Protein AF-0000000084900880 (afdb_homodimer)

pLDDT: mean 78.56, std 16.44, range [30.38, 96.69]

Organism: Ciona savignyi (NCBI:txid51511)

Solvent-accessible surface area (backbone atoms only — not comparable to full-atom values): 16010 Å² total; per-residue (Å²): 128,84,77,48,75,44,77,43,48,58,23,76,44,82,74,80,57,78,82,34,52,37,47,79,55,64,44,71,70,52,49,37,69,55,43,33,90,88,29,69,43,37,50,42,37,73,71,73,31,50,80,41,61,44,82,36,91,54,90,42,69,64,56,55,66,61,56,53,71,58,39,73,74,57,75,49,70,64,44,28,39,32,36,43,46,76,45,63,73,58,30,47,59,55,52,72,25,48,78,74,67,78,64,45,55,85,79,52,38,94,38,55,36,36,32,43,34,41,30,47,87,42,91,91,45,61,56,31,34,32,40,34,41,38,43,29,39,23,32,78,46,35,103,128,84,78,47,74,42,78,42,46,58,23,76,44,82,74,79,57,77,81,33,52,37,47,79,55,66,44,71,70,50,49,37,68,56,43,33,90,89,28,69,44,38,50,42,39,74,71,74,30,49,79,42,61,44,81,36,91,53,90,44,70,65,55,56,68,62,56,54,72,56,38,74,75,57,75,48,70,64,45,27,39,32,34,44,46,75,47,62,74,56,30,48,58,53,50,74,25,48,77,74,68,77,63,46,55,85,79,52,40,93,37,54,36,37,32,44,34,42,29,48,87,42,92,91,44,60,56,31,33,30,40,34,41,38,41,28,39,24,32,79,46,36,104

Secondary structure (DSSP, 8-state):
----EEE-PPEE-SGGGTT-THHHH-SHHHHHHHS-TT-HHHHHHHHHS-EEESS-S--SHHHHTT--HHHHTTSSS--EEEEEE--HHHHHHHHTSS---TTS-SS--TT-EEEEEEE--STTPPPEEEEEEEEEEEEEEE-/----EEE-PPEE-SGGGTT-THHHH-SHHHHHHHS-TT-HHHHHHHHHS-EEESS-S--SHHHHTT--HHHHTTSSS--EEEEEE--HHHHHHHHTSS---TTS-TT--TT-EEEEEEE--STTPPPEEEEEEEEEEEEEEE-

Structure (mmCIF, N/CA/C/O backbone):
data_AF-0000000084900880-model_v1
#
loop_
_entity.id
_entity.type
_entity.pdbx_description
1 polymer 'JmjC domain-containing protein'
#
loop_
_atom_site.group_PDB
_atom_site.id
_atom_site.type_symbol
_atom_site.label_atom_id
_atom_site.label_alt_id
_atom_site.label_comp_id
_atom_site.label_asym_id
_atom_site.label_entity_id
_atom_site.label_seq_id
_atom_site.pdbx_PDB_ins_code
_atom_site.Cartn_x
_atom_site.Cartn_y
_atom_site.Cartn_z
_atom_site.occupancy
_atom_site.B_iso_or_equiv
_atom_site.auth_seq_id
_atom_site.auth_comp_id
_atom_site.auth_asym_id
_atom_site.auth_atom_id
_atom_site.pdbx_PDB_model_num
ATOM 1 N N . MET A 1 1 ? 13.273 -3.072 -9.789 1 30.62 1 MET A N 1
ATOM 2 C CA . MET A 1 1 ? 12.148 -3.518 -8.969 1 30.62 1 MET A CA 1
ATOM 3 C C . MET A 1 1 ? 10.883 -2.75 -9.32 1 30.62 1 MET A C 1
ATOM 5 O O . MET A 1 1 ? 10.875 -1.518 -9.328 1 30.62 1 MET A O 1
ATOM 9 N N . GLU A 1 2 ? 10.188 -3.459 -10.211 1 38.69 2 GLU A N 1
ATOM 10 C CA . GLU A 1 2 ? 9.016 -2.781 -10.766 1 38.69 2 GLU A CA 1
ATOM 11 C C . GLU A 1 2 ? 8.094 -2.289 -9.648 1 38.69 2 GLU A C 1
ATOM 13 O O . GLU A 1 2 ? 7.93 -2.959 -8.633 1 38.69 2 GLU A O 1
ATOM 18 N N . LYS A 1 3 ? 7.961 -1.026 -9.633 1 43.72 3 LYS A N 1
ATOM 19 C CA . LYS A 1 3 ? 7.102 -0.286 -8.711 1 43.72 3 LYS A CA 1
ATOM 20 C C . LYS A 1 3 ? 5.645 -0.725 -8.844 1 43.72 3 LYS A C 1
ATOM 22 O O . LYS A 1 3 ? 5.133 -0.856 -9.961 1 43.72 3 LYS A O 1
ATOM 27 N N . TYR A 1 4 ? 5.254 -1.639 -7.957 1 48 4 TYR A N 1
ATOM 28 C CA . TYR A 1 4 ? 3.846 -2.021 -7.969 1 48 4 TYR A CA 1
ATOM 29 C C . TYR A 1 4 ? 2.998 -1.001 -7.219 1 48 4 TYR A C 1
ATOM 31 O O . TYR A 1 4 ? 3.436 -0.442 -6.211 1 48 4 TYR A O 1
ATOM 39 N N . ALA A 1 5 ? 2.08 -0.351 -8.031 1 47.09 5 ALA A N 1
ATOM 40 C CA . ALA A 1 5 ? 1.133 0.508 -7.328 1 47.09 5 ALA A CA 1
ATOM 41 C C . ALA A 1 5 ? -0.013 -0.31 -6.738 1 47.09 5 ALA A C 1
ATOM 43 O O . ALA A 1 5 ? -0.61 -1.14 -7.426 1 47.09 5 ALA A O 1
ATOM 44 N N . TYR A 1 6 ? 0.084 -0.523 -5.441 1 48.91 6 TYR A N 1
ATOM 45 C CA . TYR A 1 6 ? -0.993 -1.207 -4.734 1 48.91 6 TYR A CA 1
ATOM 46 C C . TYR A 1 6 ? -1.993 -0.207 -4.164 1 48.91 6 TYR A C 1
ATOM 48 O O . TYR A 1 6 ? -1.622 0.908 -3.791 1 48.91 6 TYR A O 1
ATOM 56 N N . THR A 1 7 ? -3.279 -0.402 -4.574 1 45.75 7 THR A N 1
ATOM 57 C CA . THR A 1 7 ? -4.273 0.363 -3.832 1 45.75 7 THR A CA 1
ATOM 58 C C . THR A 1 7 ? -4.477 -0.224 -2.439 1 45.75 7 THR A C 1
ATOM 60 O O . THR A 1 7 ? -4.602 -1.44 -2.283 1 45.75 7 THR A O 1
ATOM 63 N N . MET A 1 8 ? -3.979 0.5 -1.459 1 49.84 8 MET A N 1
ATOM 64 C CA . MET A 1 8 ? -4.234 0.05 -0.094 1 49.84 8 MET A CA 1
ATOM 65 C C . MET A 1 8 ? -5.246 0.959 0.598 1 49.84 8 MET A C 1
ATOM 67 O O . MET A 1 8 ? -5.234 2.174 0.395 1 49.84 8 MET A O 1
ATOM 71 N N . GLN A 1 9 ? -6.305 0.372 1.058 1 48.97 9 GLN A N 1
ATOM 72 C CA . GLN A 1 9 ? -7.152 1.117 1.982 1 48.97 9 GLN A CA 1
ATOM 73 C C . GLN A 1 9 ? -6.605 1.046 3.406 1 48.97 9 GLN A C 1
ATOM 75 O O . GLN A 1 9 ? -6.457 -0.043 3.965 1 48.97 9 GLN A O 1
ATOM 80 N N . PRO A 1 10 ? -6.273 2.172 3.904 1 52.12 10 PRO A N 1
ATOM 81 C CA . PRO A 1 10 ? -5.684 2.137 5.242 1 52.12 10 PRO A CA 1
ATOM 82 C C . PRO A 1 10 ? -6.672 1.666 6.309 1 52.12 10 PRO A C 1
ATOM 84 O O . PRO A 1 10 ? -7.871 1.934 6.207 1 52.12 10 PRO A O 1
ATOM 87 N N . VAL A 1 11 ? -6.113 0.843 7.168 1 51.03 11 VAL A N 1
ATOM 88 C CA . VAL A 1 11 ? -6.852 0.514 8.383 1 51.03 11 VAL A CA 1
ATOM 89 C C . VAL A 1 11 ? -6.719 1.655 9.391 1 51.03 11 VAL A C 1
ATOM 91 O O . VAL A 1 11 ? -5.617 2.141 9.648 1 51.03 11 VAL A O 1
ATOM 94 N N . VAL A 1 12 ? -7.949 2.162 9.852 1 54.16 12 VAL A N 1
ATOM 95 C CA . VAL A 1 12 ? -7.938 3.227 10.852 1 54.16 12 VAL A CA 1
ATOM 96 C C . VAL A 1 12 ? -7.754 2.625 12.242 1 54.16 12 VAL A C 1
ATOM 98 O O . VAL A 1 12 ? -8.508 1.735 12.641 1 54.16 12 VAL A O 1
ATOM 101 N N . VAL A 1 13 ? -6.562 2.775 12.859 1 51.81 13 VAL A N 1
ATOM 102 C CA . VAL A 1 13 ? -6.363 2.355 14.242 1 51.81 13 VAL A CA 1
ATOM 103 C C . VAL A 1 13 ? -6.586 3.541 15.18 1 51.81 13 VAL A C 1
ATOM 105 O O . VAL A 1 13 ? -5.957 4.594 15.023 1 51.81 13 VAL A O 1
ATOM 108 N N . THR A 1 14 ? -7.594 3.555 15.977 1 51.53 14 THR A N 1
ATOM 109 C CA . THR A 1 14 ? -7.898 4.652 16.891 1 51.53 14 THR A CA 1
ATOM 110 C C . THR A 1 14 ? -7.039 4.562 18.141 1 51.53 14 THR A C 1
ATOM 112 O O . THR A 1 14 ? -6.684 5.586 18.734 1 51.53 14 THR A O 1
ATOM 115 N N . ASP A 1 15 ? -6.664 3.355 18.609 1 54.72 15 ASP A N 1
ATOM 116 C CA . ASP A 1 15 ? -6.07 3.254 19.938 1 54.72 15 ASP A CA 1
ATOM 117 C C . ASP A 1 15 ? -4.543 3.264 19.859 1 54.72 15 ASP A C 1
ATOM 119 O O . ASP A 1 15 ? -3.863 3.387 20.891 1 54.72 15 ASP A O 1
ATOM 123 N N . GLY A 1 16 ? -4.016 3.225 18.719 1 57.59 16 GLY A N 1
ATOM 124 C CA . GLY A 1 16 ? -2.578 3.002 18.641 1 57.59 16 GLY A CA 1
ATOM 125 C C . GLY A 1 16 ? -1.77 4.281 18.766 1 57.59 16 GLY A C 1
ATOM 126 O O . GLY A 1 16 ? -0.544 4.258 18.625 1 57.59 16 GLY A O 1
ATOM 127 N N . GLN A 1 17 ? -2.438 5.363 19.109 1 65.5 17 GLN A N 1
ATOM 128 C CA . GLN A 1 17 ? -1.696 6.617 19.062 1 65.5 17 GLN A CA 1
ATOM 129 C C . GLN A 1 17 ? -1.595 7.246 20.453 1 65.5 17 GLN A C 1
ATOM 131 O O . GLN A 1 17 ? -1.302 8.438 20.578 1 65.5 17 GLN A O 1
ATOM 136 N N . ARG A 1 18 ? -1.7 6.195 21.391 1 68.31 18 ARG A N 1
ATOM 137 C CA . ARG A 1 18 ? -1.64 6.723 22.75 1 68.31 18 ARG A CA 1
ATOM 138 C C . ARG A 1 18 ? -0.221 7.156 23.109 1 68.31 18 ARG A C 1
ATOM 140 O O . ARG A 1 18 ? 0.748 6.48 22.75 1 68.31 18 ARG A O 1
ATOM 147 N N . ASN A 1 19 ? 0.04 8.422 23.203 1 79.94 19 ASN A N 1
ATOM 148 C CA . ASN A 1 19 ? 1.27 9.023 23.703 1 79.94 19 ASN A CA 1
ATOM 149 C C . ASN A 1 19 ? 2.066 9.695 22.578 1 79.94 19 ASN A C 1
ATOM 151 O O . ASN A 1 19 ? 3.232 10.039 22.766 1 79.94 19 ASN A O 1
ATOM 155 N N . TRP A 1 20 ? 1.409 9.625 21.531 1 88.12 20 TRP A N 1
ATOM 156 C CA . TRP A 1 20 ? 2.082 10.383 20.484 1 88.12 20 TRP A CA 1
ATOM 157 C C . TRP A 1 20 ? 1.944 11.883 20.719 1 88.12 20 TRP A C 1
ATOM 159 O O . TRP A 1 20 ? 0.832 12.398 20.844 1 88.12 20 TRP A O 1
ATOM 169 N N . THR A 1 21 ? 3.062 12.539 20.828 1 94.06 21 THR A N 1
ATOM 170 C CA . THR A 1 21 ? 3.012 13.992 20.953 1 94.06 21 THR A CA 1
ATOM 171 C C . THR A 1 21 ? 2.523 14.633 19.641 1 94.06 21 THR A C 1
ATOM 173 O O . THR A 1 21 ? 2.176 15.812 19.625 1 94.06 21 THR A O 1
ATOM 176 N N . ALA A 1 22 ? 2.473 13.836 18.594 1 93.69 22 ALA A N 1
ATOM 177 C CA . ALA A 1 22 ? 1.998 14.32 17.297 1 93.69 22 ALA A CA 1
ATOM 178 C C . ALA A 1 22 ? 0.59 14.898 17.406 1 93.69 22 ALA A C 1
ATOM 180 O O . ALA A 1 22 ? 0.248 15.852 16.719 1 93.69 22 ALA A O 1
ATOM 181 N N . ARG A 1 23 ? -0.187 14.438 18.266 1 91.62 23 ARG A N 1
ATOM 182 C CA . ARG A 1 23 ? -1.575 14.867 18.422 1 91.62 23 ARG A CA 1
ATOM 183 C C . ARG A 1 23 ? -1.656 16.328 18.859 1 91.62 23 ARG A C 1
ATOM 185 O O . ARG A 1 23 ? -2.578 17.047 18.469 1 91.62 23 ARG A O 1
ATOM 192 N N . GLU A 1 24 ? -0.704 16.734 19.609 1 93.94 24 GLU A N 1
ATOM 193 C CA . GLU A 1 24 ? -0.701 18.078 20.141 1 93.94 24 GLU A CA 1
ATOM 194 C C . GLU A 1 24 ? 0.194 19 19.312 1 93.94 24 GLU A C 1
ATOM 196 O O . GLU A 1 24 ? -0.044 20.219 19.25 1 93.94 24 GLU A O 1
ATOM 201 N N . THR A 1 25 ? 1.126 18.422 18.688 1 96.12 25 THR A N 1
ATOM 202 C CA . THR A 1 25 ? 2.166 19.234 18.062 1 96.12 25 THR A CA 1
ATOM 203 C C . THR A 1 25 ? 1.837 19.484 16.594 1 96.12 25 THR A C 1
ATOM 205 O O . THR A 1 25 ? 2.053 20.578 16.078 1 96.12 25 THR A O 1
ATOM 208 N N . PHE A 1 26 ? 1.296 18.5 15.945 1 95.75 26 PHE A N 1
ATOM 209 C CA . PHE A 1 26 ? 1.106 18.594 14.5 1 95.75 26 PHE A CA 1
ATOM 210 C C . PHE A 1 26 ? -0.082 19.484 14.156 1 95.75 26 PHE A C 1
ATOM 212 O O . PHE A 1 26 ? -1.228 19.141 14.461 1 95.75 26 PHE A O 1
ATOM 219 N N . ASN A 1 27 ? 0.211 20.562 13.562 1 95.62 27 ASN A N 1
ATOM 220 C CA . ASN A 1 27 ? -0.776 21.5 13.031 1 95.62 27 ASN A CA 1
ATOM 221 C C . ASN A 1 27 ? -0.188 22.359 11.914 1 95.62 27 ASN A C 1
ATOM 223 O O . ASN A 1 27 ? 0.991 22.234 11.586 1 95.62 27 ASN A O 1
ATOM 227 N N . TYR A 1 28 ? -1.053 23.188 11.375 1 96 28 TYR A N 1
ATOM 228 C CA . TYR A 1 28 ? -0.638 23.984 10.227 1 96 28 TYR A CA 1
ATOM 229 C C . TYR A 1 28 ? 0.594 24.828 10.562 1 96 28 TYR A C 1
ATOM 231 O O . TYR A 1 28 ? 1.567 24.828 9.805 1 96 28 TYR A O 1
ATOM 239 N N . GLU A 1 29 ? 0.572 25.484 11.703 1 96.38 29 GLU A N 1
ATOM 240 C CA . GLU A 1 29 ? 1.657 26.391 12.07 1 96.38 29 GLU A CA 1
ATOM 241 C C . GLU A 1 29 ? 2.963 25.625 12.289 1 96.38 29 GLU A C 1
ATOM 243 O O . GLU A 1 29 ? 4.031 26.094 11.883 1 96.38 29 GLU A O 1
ATOM 248 N N . TYR A 1 30 ? 2.871 24.531 12.914 1 96.69 30 TYR A N 1
ATOM 249 C CA . TYR A 1 30 ? 4.051 23.703 13.141 1 96.69 30 TYR A CA 1
ATOM 250 C C . TYR A 1 30 ? 4.707 23.297 11.828 1 96.69 30 TYR A C 1
ATOM 252 O O . TYR A 1 30 ? 5.91 23.484 11.641 1 96.69 30 TYR A O 1
ATOM 260 N N . PHE A 1 31 ? 3.92 22.812 10.906 1 96.19 31 PHE A N 1
ATOM 261 C CA . PHE A 1 31 ? 4.457 22.328 9.633 1 96.19 31 PHE A CA 1
ATOM 262 C C . PHE A 1 31 ? 4.957 23.5 8.789 1 96.19 31 PHE A C 1
ATOM 264 O O . PHE A 1 31 ? 5.961 23.375 8.078 1 96.19 31 PHE A O 1
ATOM 271 N N . LYS A 1 32 ? 4.234 24.547 8.836 1 95.06 32 LYS A N 1
ATOM 272 C CA . LYS A 1 32 ? 4.707 25.734 8.141 1 95.06 32 LYS A CA 1
ATOM 273 C C . LYS A 1 32 ? 6.117 26.125 8.586 1 95.06 32 LYS A C 1
ATOM 275 O O . LYS A 1 32 ? 6.949 26.516 7.77 1 95.06 32 LYS A O 1
ATOM 280 N N . GLY A 1 33 ? 6.371 25.984 9.844 1 94.75 33 GLY A N 1
ATOM 281 C CA . GLY A 1 33 ? 7.688 26.281 10.383 1 94.75 33 GLY A CA 1
ATOM 282 C C . GLY A 1 33 ? 8.773 25.344 9.875 1 94.75 33 GLY A C 1
ATOM 283 O O . GLY A 1 33 ? 9.922 25.75 9.719 1 94.75 33 GLY A O 1
ATOM 284 N N . ILE A 1 34 ? 8.414 24.156 9.625 1 93.06 34 ILE A N 1
ATOM 285 C CA . ILE A 1 34 ? 9.359 23.141 9.18 1 93.06 34 ILE A CA 1
ATOM 286 C C . ILE A 1 34 ? 9.609 23.297 7.684 1 93.06 34 ILE A C 1
ATOM 288 O O . ILE A 1 34 ? 10.742 23.141 7.219 1 93.06 34 ILE A O 1
ATOM 292 N N . TYR A 1 35 ? 8.586 23.609 6.961 1 93.44 35 TYR A N 1
ATOM 293 C CA . TYR A 1 35 ? 8.664 23.594 5.504 1 93.44 35 TYR A CA 1
ATOM 294 C C . TYR A 1 35 ? 8.664 25 4.934 1 93.44 35 TYR A C 1
ATOM 296 O O . TYR A 1 35 ? 7.977 25.281 3.945 1 93.44 35 TYR A O 1
ATOM 304 N N . LEU A 1 36 ? 9.352 25.844 5.477 1 91.06 36 LEU A N 1
ATOM 305 C CA . LEU A 1 36 ? 9.516 27.203 4.992 1 91.06 36 LEU A CA 1
ATOM 306 C C . LEU A 1 36 ? 10.125 27.219 3.596 1 91.06 36 LEU A C 1
ATOM 308 O O . LEU A 1 36 ? 10.938 26.359 3.258 1 91.06 36 LEU A O 1
ATOM 312 N N . PRO A 1 37 ? 9.68 28.219 2.877 1 88.69 37 PRO A N 1
ATOM 313 C CA . PRO A 1 37 ? 10.312 28.328 1.561 1 88.69 37 PRO A CA 1
ATOM 314 C C . PRO A 1 37 ? 11.844 28.312 1.636 1 88.69 37 PRO A C 1
ATOM 316 O O . PRO A 1 37 ? 12.43 29.016 2.457 1 88.69 37 PRO A O 1
ATOM 319 N N . GLY A 1 38 ? 12.398 27.438 0.812 1 88.06 38 GLY A N 1
ATOM 320 C CA . GLY A 1 38 ? 13.844 27.375 0.728 1 88.06 38 GLY A CA 1
ATOM 321 C C . GLY A 1 38 ? 14.469 26.469 1.771 1 88.06 38 GLY A C 1
ATOM 322 O O . GLY A 1 38 ? 15.68 26.25 1.772 1 88.06 38 GLY A O 1
ATOM 323 N N . SER A 1 39 ? 13.688 25.953 2.584 1 91.38 39 SER A N 1
ATOM 324 C CA . SER A 1 39 ? 14.211 25.062 3.623 1 91.38 39 SER A CA 1
ATOM 325 C C . SER A 1 39 ? 14.68 23.75 3.035 1 91.38 39 SER A C 1
ATOM 327 O O . SER A 1 39 ? 14.227 23.344 1.964 1 91.38 39 SER A O 1
ATOM 329 N N . GLU A 1 40 ? 15.602 23.125 3.785 1 91.06 40 GLU A N 1
ATOM 330 C CA . GLU A 1 40 ? 16.062 21.797 3.396 1 91.06 40 GLU A CA 1
ATOM 331 C C . GLU A 1 40 ? 14.93 20.781 3.434 1 91.06 40 GLU A C 1
ATOM 333 O O . GLU A 1 40 ? 14.867 19.875 2.604 1 91.06 40 GLU A O 1
ATOM 338 N N . ALA A 1 41 ? 14.102 20.984 4.359 1 90.5 41 ALA A N 1
ATOM 339 C CA . ALA A 1 41 ? 12.961 20.078 4.492 1 90.5 41 ALA A CA 1
ATOM 340 C C . ALA A 1 41 ? 12.086 20.125 3.242 1 90.5 41 ALA A C 1
ATOM 342 O O . ALA A 1 41 ? 11.734 19.078 2.693 1 90.5 41 ALA A O 1
ATOM 343 N N . LEU A 1 42 ? 11.805 21.328 2.848 1 91.44 42 LEU A N 1
ATOM 344 C CA . LEU A 1 42 ? 10.969 21.469 1.661 1 91.44 42 LEU A CA 1
ATOM 345 C C . LEU A 1 42 ? 11.68 20.922 0.427 1 91.44 42 LEU A C 1
ATOM 347 O O . LEU A 1 42 ? 11.055 20.266 -0.411 1 91.44 42 LEU A O 1
ATOM 351 N N . LYS A 1 43 ? 12.938 21.141 0.348 1 89.38 43 LYS A N 1
ATOM 352 C CA . LYS A 1 43 ? 13.719 20.625 -0.773 1 89.38 43 LYS A CA 1
ATOM 353 C C . LYS A 1 43 ? 13.703 19.109 -0.798 1 89.38 43 LYS A C 1
ATOM 355 O O . LYS A 1 43 ? 13.609 18.5 -1.866 1 89.38 43 LYS A O 1
ATOM 360 N N . THR A 1 44 ? 13.766 18.547 0.328 1 86.62 44 THR A N 1
ATOM 361 C CA . THR A 1 44 ? 13.773 17.094 0.447 1 86.62 44 THR A CA 1
ATOM 362 C C . THR A 1 44 ? 12.445 16.5 -0.026 1 86.62 44 THR A C 1
ATOM 364 O O . THR A 1 44 ? 12.422 15.516 -0.761 1 86.62 44 THR A O 1
ATOM 367 N N . VAL A 1 45 ? 11.375 17.141 0.396 1 83.44 45 VAL A N 1
ATOM 368 C CA . VAL A 1 45 ? 10.07 16.656 -0.025 1 83.44 45 VAL A CA 1
ATOM 369 C C . VAL A 1 45 ? 9.945 16.766 -1.543 1 83.44 45 VAL A C 1
ATOM 371 O O . VAL A 1 45 ? 9.5 15.82 -2.201 1 83.44 45 VAL A O 1
ATOM 374 N N . ASN A 1 46 ? 10.398 17.859 -2.074 1 84.19 46 ASN A N 1
ATOM 375 C CA . ASN A 1 46 ? 10.266 18.094 -3.508 1 84.19 46 ASN A CA 1
ATOM 376 C C . ASN A 1 46 ? 11.125 17.141 -4.32 1 84.19 46 ASN A C 1
ATOM 378 O O . ASN A 1 46 ? 10.742 16.734 -5.422 1 84.19 46 ASN A O 1
ATOM 382 N N . LYS A 1 47 ? 12.188 16.703 -3.729 1 84.12 47 LYS A N 1
ATOM 383 C CA . LYS A 1 47 ? 13.148 15.914 -4.492 1 84.12 47 LYS A CA 1
ATOM 384 C C . LYS A 1 47 ? 12.945 14.422 -4.25 1 84.12 47 LYS A C 1
ATOM 386 O O . LYS A 1 47 ? 13.125 13.617 -5.164 1 84.12 47 LYS A O 1
ATOM 391 N N . ARG A 1 48 ? 12.656 14.102 -2.988 1 80.94 48 ARG A N 1
ATOM 392 C CA . ARG A 1 48 ? 12.773 12.688 -2.617 1 80.94 48 ARG A CA 1
ATOM 393 C C . ARG A 1 48 ? 11.414 12.109 -2.236 1 80.94 48 ARG A C 1
ATOM 395 O O . ARG A 1 48 ? 11.18 10.914 -2.393 1 80.94 48 ARG A O 1
ATOM 402 N N . CYS A 1 49 ? 10.594 12.984 -1.775 1 81.06 49 CYS A N 1
ATOM 403 C CA . CYS A 1 49 ? 9.328 12.492 -1.236 1 81.06 49 CYS A CA 1
ATOM 404 C C . CYS A 1 49 ? 8.188 12.727 -2.225 1 81.06 49 CYS A C 1
ATOM 406 O O . CYS A 1 49 ? 8.43 12.922 -3.418 1 81.06 49 CYS A O 1
ATOM 408 N N . GLN A 1 50 ? 7.008 12.422 -1.77 1 80.06 50 GLN A N 1
ATOM 409 C CA . GLN A 1 50 ? 5.832 12.586 -2.615 1 80.06 50 GLN A CA 1
ATOM 410 C C . GLN A 1 50 ? 4.816 13.523 -1.967 1 80.06 50 GLN A C 1
ATOM 412 O O . GLN A 1 50 ? 4.586 13.461 -0.758 1 80.06 50 GLN A O 1
ATOM 417 N N . PHE A 1 51 ? 4.316 14.477 -2.752 1 83.81 51 PHE A N 1
ATOM 418 C CA . PHE A 1 51 ? 3.191 15.328 -2.383 1 83.81 51 PHE A CA 1
ATOM 419 C C . PHE A 1 51 ? 1.913 14.859 -3.068 1 83.81 51 PHE A C 1
ATOM 421 O O . PHE A 1 51 ? 1.93 14.508 -4.25 1 83.81 51 PHE A O 1
ATOM 428 N N . PHE A 1 52 ? 0.87 14.828 -2.211 1 79.56 52 PHE A N 1
ATOM 429 C CA . PHE A 1 52 ? -0.432 14.406 -2.711 1 79.56 52 PHE A CA 1
ATOM 430 C C . PHE A 1 52 ? -1.464 15.516 -2.555 1 79.56 52 PHE A C 1
ATOM 432 O O . PHE A 1 52 ? -1.588 16.109 -1.48 1 79.56 52 PHE A O 1
ATOM 439 N N . GLN A 1 53 ? -2.102 15.82 -3.654 1 77.81 53 GLN A N 1
ATOM 440 C CA . GLN A 1 53 ? -3.25 16.719 -3.611 1 77.81 53 GLN A CA 1
ATOM 441 C C . GLN A 1 53 ? -4.559 15.945 -3.754 1 77.81 53 GLN A C 1
ATOM 443 O O . GLN A 1 53 ? -4.664 15.039 -4.582 1 77.81 53 GLN A O 1
ATOM 448 N N . TYR A 1 54 ? -5.332 16.109 -2.807 1 71.81 54 TYR A N 1
ATOM 449 C CA . TYR A 1 54 ? -6.648 15.484 -2.84 1 71.81 54 TYR A CA 1
ATOM 450 C C . TYR A 1 54 ? -7.754 16.531 -2.93 1 71.81 54 TYR A C 1
ATOM 452 O O . TYR A 1 54 ? -8.031 17.234 -1.957 1 71.81 54 TYR A O 1
ATOM 460 N N . ASN A 1 55 ? -8.43 16.562 -4.047 1 69.75 55 ASN A N 1
ATOM 461 C CA . ASN A 1 55 ? -9.539 17.484 -4.262 1 69.75 55 ASN A CA 1
ATOM 462 C C . ASN A 1 55 ? -9.133 18.938 -3.963 1 69.75 55 ASN A C 1
ATOM 464 O O . ASN A 1 55 ? -9.828 19.641 -3.236 1 69.75 55 ASN A O 1
ATOM 468 N N . THR A 1 56 ? -7.969 19.266 -4.227 1 78.19 56 THR A N 1
ATOM 469 C CA . THR A 1 56 ? -7.469 20.625 -4.059 1 78.19 56 THR A CA 1
ATOM 470 C C . THR A 1 56 ? -6.758 21.109 -5.324 1 78.19 56 THR A C 1
ATOM 472 O O . THR A 1 56 ? -6.344 20.281 -6.152 1 78.19 56 THR A O 1
ATOM 475 N N . ASN A 1 57 ? -6.695 22.406 -5.512 1 82.69 57 ASN A N 1
ATOM 476 C CA . ASN A 1 57 ? -6.027 22.969 -6.684 1 82.69 57 ASN A CA 1
ATOM 477 C C . ASN A 1 57 ? -4.594 23.375 -6.371 1 82.69 57 ASN A C 1
ATOM 479 O O . ASN A 1 57 ? -3.955 24.062 -7.168 1 82.69 57 ASN A O 1
ATOM 483 N N . MET A 1 58 ? -4.18 23.031 -5.227 1 86.44 58 MET A N 1
ATOM 484 C CA . MET A 1 58 ? -2.793 23.297 -4.855 1 86.44 58 MET A CA 1
ATOM 485 C C . MET A 1 58 ? -1.86 22.219 -5.391 1 86.44 58 MET A C 1
ATOM 487 O O . MET A 1 58 ? -2.115 21.031 -5.207 1 86.44 58 MET A O 1
ATOM 491 N N . SER A 1 59 ? -0.711 22.641 -5.984 1 86 59 SER A N 1
ATOM 492 C CA . SER A 1 59 ? 0.142 21.688 -6.684 1 86 59 SER A CA 1
ATOM 493 C C . SER A 1 59 ? 1.435 21.438 -5.918 1 86 59 SER A C 1
ATOM 495 O O . SER A 1 59 ? 2.262 20.625 -6.336 1 86 59 SER A O 1
ATOM 497 N N . SER A 1 60 ? 1.62 22.219 -4.84 1 87.69 60 SER A N 1
ATOM 498 C CA . SER A 1 60 ? 2.869 22.062 -4.109 1 87.69 60 SER A CA 1
ATOM 499 C C . SER A 1 60 ? 2.686 22.359 -2.623 1 87.69 60 SER A C 1
ATOM 501 O O . SER A 1 60 ? 1.742 23.047 -2.236 1 87.69 60 SER A O 1
ATOM 503 N N . MET A 1 61 ? 3.613 21.812 -1.881 1 90.5 61 MET A N 1
ATOM 504 C CA . MET A 1 61 ? 3.635 22.109 -0.45 1 90.5 61 MET A CA 1
ATOM 505 C C . MET A 1 61 ? 3.852 23.594 -0.198 1 90.5 61 MET A C 1
ATOM 507 O O . MET A 1 61 ? 3.275 24.156 0.733 1 90.5 61 MET A O 1
ATOM 511 N N . GLU A 1 62 ? 4.672 24.172 -1.031 1 91.19 62 GLU A N 1
ATOM 512 C CA . GLU A 1 62 ? 4.918 25.609 -0.912 1 91.19 62 GLU A CA 1
ATOM 513 C C . GLU A 1 62 ? 3.619 26.406 -1.018 1 91.19 62 GLU A C 1
ATOM 515 O O . GLU A 1 62 ? 3.389 27.328 -0.24 1 91.19 62 GLU A O 1
ATOM 520 N 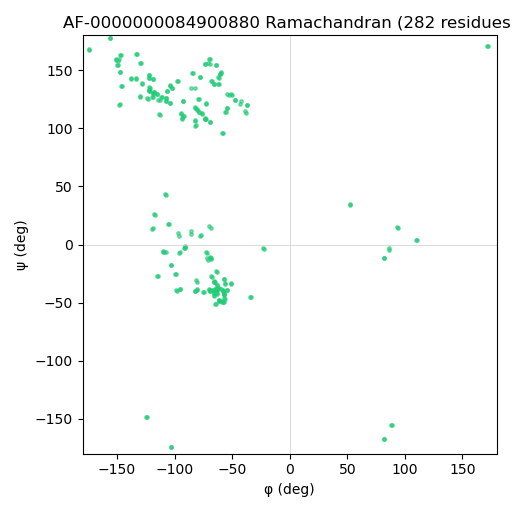N . GLU A 1 63 ? 2.861 26.109 -2.016 1 91.5 63 GLU A N 1
ATOM 521 C CA . GLU A 1 63 ? 1.569 26.781 -2.174 1 91.5 63 GLU A CA 1
ATOM 522 C C . GLU A 1 63 ? 0.691 26.578 -0.943 1 91.5 63 GLU A C 1
ATOM 524 O O . GLU A 1 63 ? 0.048 27.516 -0.473 1 91.5 63 GLU A O 1
ATOM 529 N N . PHE A 1 64 ? 0.682 25.438 -0.479 1 92.31 64 PHE A N 1
ATOM 530 C CA . PHE A 1 64 ? -0.154 25.125 0.675 1 92.31 64 PHE A CA 1
ATOM 531 C C . PHE A 1 64 ? 0.265 25.953 1.884 1 92.31 64 PHE A C 1
ATOM 533 O O . PHE A 1 64 ? -0.58 26.547 2.561 1 92.31 64 PHE A O 1
ATOM 540 N N . PHE A 1 65 ? 1.528 25.969 2.146 1 93.25 65 PHE A N 1
ATOM 541 C CA . PHE A 1 65 ? 1.959 26.641 3.367 1 93.25 65 PHE A CA 1
ATOM 542 C C . PHE A 1 65 ? 1.959 28.156 3.178 1 93.25 65 PHE A C 1
ATOM 544 O O . PHE A 1 65 ? 2.354 28.906 4.078 1 93.25 65 PHE A O 1
ATOM 551 N N . ASN A 1 66 ? 1.45 28.625 2.07 1 92.06 66 ASN A N 1
ATOM 552 C CA . ASN A 1 66 ? 1.256 30.047 1.818 1 92.06 66 ASN A CA 1
ATOM 553 C C . ASN A 1 66 ? -0.217 30.375 1.598 1 92.06 66 ASN A C 1
ATOM 555 O O . ASN A 1 66 ? -0.544 31.453 1.093 1 92.06 66 ASN A O 1
ATOM 559 N N . ILE A 1 67 ? -1.004 29.5 1.934 1 92.62 67 ILE A N 1
ATOM 560 C CA . ILE A 1 67 ? -2.426 29.75 1.723 1 92.62 67 ILE A CA 1
ATOM 561 C C . ILE A 1 67 ? -2.908 30.828 2.688 1 92.62 67 ILE A C 1
ATOM 563 O O . ILE A 1 67 ? -2.279 31.078 3.719 1 92.62 67 ILE A O 1
ATOM 567 N N . SER A 1 68 ? -4.074 31.469 2.32 1 94.19 68 SER A N 1
ATOM 568 C CA . SER A 1 68 ? -4.66 32.5 3.184 1 94.19 68 SER A CA 1
ATOM 569 C C . SER A 1 68 ? -5.305 31.859 4.418 1 94.19 68 SER A C 1
ATOM 571 O O . SER A 1 68 ? -5.684 30.688 4.398 1 94.19 68 SER A O 1
ATOM 573 N N . LYS A 1 69 ? -5.391 32.688 5.496 1 93.88 69 LYS A N 1
ATOM 574 C CA . LYS A 1 69 ? -6.105 32.25 6.691 1 93.88 69 LYS A CA 1
ATOM 575 C C . LYS A 1 69 ? -7.551 31.891 6.363 1 93.88 69 LYS A C 1
ATOM 577 O O . LYS A 1 69 ? -8.094 30.922 6.902 1 93.88 69 LYS A O 1
ATOM 582 N N . SER A 1 70 ? -8.203 32.656 5.52 1 93.75 70 SER A N 1
ATOM 583 C CA . SER A 1 70 ? -9.586 32.406 5.105 1 93.75 70 SER A CA 1
ATOM 584 C C . SER A 1 70 ? -9.742 31.031 4.477 1 93.75 70 SER A C 1
ATOM 586 O O . SER A 1 70 ? -10.695 30.312 4.781 1 93.75 70 SER A O 1
ATOM 588 N N . ARG A 1 71 ? -8.836 30.594 3.697 1 92 71 ARG A N 1
ATOM 589 C CA . ARG A 1 71 ? -8.891 29.281 3.057 1 92 71 ARG A CA 1
ATOM 590 C C . ARG A 1 71 ? -8.586 28.172 4.055 1 92 71 ARG A C 1
ATOM 592 O O . ARG A 1 71 ? -9.211 27.109 4.023 1 92 71 ARG A O 1
ATOM 599 N N . LEU A 1 72 ? -7.625 28.5 4.848 1 92.81 72 LEU A N 1
ATOM 600 C CA . LEU A 1 72 ? -7.27 27.531 5.879 1 92.81 72 LEU A CA 1
ATOM 601 C C . LEU A 1 72 ? -8.477 27.188 6.742 1 92.81 72 LEU A C 1
ATOM 603 O O . LEU A 1 72 ? -8.664 26.031 7.121 1 92.81 72 LEU A O 1
ATOM 607 N N . GLU A 1 73 ? -9.352 28.125 6.953 1 91.25 73 GLU A N 1
ATOM 608 C CA . GLU A 1 73 ? -10.508 27.953 7.836 1 91.25 73 GLU A CA 1
ATOM 609 C C . GLU A 1 73 ? -11.711 27.438 7.07 1 91.25 73 GLU A C 1
ATOM 611 O O . GLU A 1 73 ? -12.781 27.219 7.652 1 91.25 73 GLU A O 1
ATOM 616 N N . GLY A 1 74 ? -11.547 27.266 5.758 1 89.75 74 GLY A N 1
ATOM 617 C CA . GLY A 1 74 ? -12.594 26.625 4.973 1 89.75 74 GLY A CA 1
ATOM 618 C C . GLY A 1 74 ? -13.562 27.609 4.348 1 89.75 74 GLY A C 1
ATOM 619 O O . GLY A 1 74 ? -14.656 27.234 3.926 1 89.75 74 GLY A O 1
ATOM 620 N N . ASN A 1 75 ? -13.195 28.844 4.316 1 91.44 75 ASN A N 1
ATOM 621 C CA . ASN A 1 75 ? -14.094 29.875 3.803 1 91.44 75 ASN A CA 1
ATOM 622 C C . ASN A 1 75 ? -13.883 30.109 2.309 1 91.44 75 ASN A C 1
ATOM 624 O O . ASN A 1 75 ? -14.523 30.984 1.714 1 91.44 75 ASN A O 1
ATOM 628 N N . GLU A 1 76 ? -12.93 29.422 1.769 1 91.19 76 GLU A N 1
ATOM 629 C CA . GLU A 1 76 ? -12.664 29.453 0.334 1 91.19 76 GLU A CA 1
ATOM 630 C C . GLU A 1 76 ? -12.703 28.062 -0.265 1 91.19 76 GLU A C 1
ATOM 632 O O . GLU A 1 76 ? -13.508 27.219 0.148 1 91.19 76 GLU A O 1
ATOM 637 N N . ASP A 1 77 ? -11.898 27.828 -1.299 1 89.25 77 ASP A N 1
ATOM 638 C CA . ASP A 1 77 ? -11.883 26.531 -1.967 1 89.25 77 ASP A CA 1
ATOM 639 C C . ASP A 1 77 ? -11.445 25.422 -1.011 1 89.25 77 ASP A C 1
ATOM 641 O O . ASP A 1 77 ? -10.555 25.641 -0.182 1 89.25 77 ASP A O 1
ATOM 645 N N . HIS A 1 78 ? -12.07 24.297 -1.216 1 88.19 78 HIS A N 1
ATOM 646 C CA . HIS A 1 78 ? -11.742 23.125 -0.42 1 88.19 78 HIS A CA 1
ATOM 647 C C . HIS A 1 78 ? -10.281 22.734 -0.587 1 88.19 78 HIS A C 1
ATOM 649 O O . HIS A 1 78 ? -9.688 22.969 -1.644 1 88.19 78 HIS A O 1
ATOM 655 N N . TRP A 1 79 ? -9.711 22.188 0.5 1 88.69 79 TRP A N 1
ATOM 656 C CA . TRP A 1 79 ? -8.344 21.688 0.395 1 88.69 79 TRP A CA 1
ATOM 657 C C . TRP A 1 79 ? -8.148 20.453 1.264 1 88.69 79 TRP A C 1
ATOM 659 O O . TRP A 1 79 ? -8.758 20.328 2.33 1 88.69 79 TRP A O 1
ATOM 669 N N . TYR A 1 80 ? -7.484 19.469 0.719 1 87.25 80 TYR A N 1
ATOM 670 C CA . TYR A 1 80 ? -7.004 18.25 1.361 1 87.25 80 TYR A CA 1
ATOM 671 C C . TYR A 1 80 ? -5.707 17.766 0.717 1 87.25 80 TYR A C 1
ATOM 673 O O . TYR A 1 80 ? -5.664 17.531 -0.491 1 87.25 80 TYR A O 1
ATOM 681 N N . ILE A 1 81 ? -4.645 17.688 1.568 1 87.56 81 ILE A N 1
ATOM 682 C CA . ILE A 1 81 ? -3.34 17.375 0.997 1 87.56 81 ILE A CA 1
ATOM 683 C C . ILE A 1 81 ? -2.666 16.281 1.824 1 87.56 81 ILE A C 1
ATOM 685 O O . ILE A 1 81 ? -3.102 15.977 2.936 1 87.56 81 ILE A O 1
ATOM 689 N N . GLY A 1 82 ? -1.667 15.711 1.23 1 89.06 82 GLY A N 1
ATOM 690 C CA . GLY A 1 82 ? -0.811 14.75 1.909 1 89.06 82 GLY A CA 1
ATOM 691 C C . GLY A 1 82 ? 0.614 14.75 1.389 1 89.06 82 GLY A C 1
ATOM 692 O O . GLY A 1 82 ? 0.868 15.172 0.257 1 89.06 82 GLY A O 1
ATOM 693 N N . TRP A 1 83 ? 1.537 14.328 2.281 1 87.75 83 TRP A N 1
ATOM 694 C CA . TRP A 1 83 ? 2.914 14.133 1.84 1 87.75 83 TRP A CA 1
ATOM 695 C C . TRP A 1 83 ? 3.58 13 2.605 1 87.75 83 TRP A C 1
ATOM 697 O O . TRP A 1 83 ? 3.217 12.711 3.75 1 87.75 83 TRP A O 1
ATOM 707 N N . SER A 1 84 ? 4.473 12.344 1.912 1 87.19 84 SER A N 1
ATOM 708 C CA . SER A 1 84 ? 5.199 11.25 2.545 1 87.19 84 SER A CA 1
ATOM 709 C C . SER A 1 84 ? 6.398 11.766 3.334 1 87.19 84 SER A C 1
ATOM 711 O O . SER A 1 84 ? 6.969 12.805 3.002 1 87.19 84 SER A O 1
ATOM 713 N N . ASN A 1 85 ? 6.691 11.078 4.383 1 83.94 85 ASN A N 1
ATOM 714 C CA . ASN A 1 85 ? 7.938 11.266 5.117 1 83.94 85 ASN A CA 1
ATOM 715 C C . ASN A 1 85 ? 9.031 10.328 4.625 1 83.94 85 ASN A C 1
ATOM 717 O O . ASN A 1 85 ? 8.953 9.109 4.836 1 83.94 85 ASN A O 1
ATOM 721 N N . CYS A 1 86 ? 10.062 10.867 3.971 1 78.44 86 CYS A N 1
ATOM 722 C CA . CYS A 1 86 ? 11.109 10.039 3.375 1 78.44 86 CYS A CA 1
ATOM 723 C C . CYS A 1 86 ? 12.391 10.109 4.199 1 78.44 86 CYS A C 1
ATOM 725 O O . CYS A 1 86 ? 13.469 9.75 3.711 1 78.44 86 CYS A O 1
ATOM 727 N N . GLY A 1 87 ? 12.195 10.547 5.352 1 79 87 GLY A N 1
ATOM 728 C CA . GLY A 1 87 ? 13.328 10.578 6.258 1 79 87 GLY A CA 1
ATOM 729 C C . GLY A 1 87 ? 14.133 11.867 6.164 1 79 87 GLY A C 1
ATOM 730 O O . GLY A 1 87 ? 13.57 12.938 5.93 1 79 87 GLY A O 1
ATOM 731 N N . GLY A 1 88 ? 15.414 11.734 6.559 1 80.56 88 GLY A N 1
ATOM 732 C CA . GLY A 1 88 ? 16.234 12.93 6.676 1 80.56 88 GLY A CA 1
ATOM 733 C C . GLY A 1 88 ? 16.031 13.664 7.988 1 80.56 88 GLY A C 1
ATOM 734 O O . GLY A 1 88 ? 15.43 13.125 8.922 1 80.56 88 GLY A O 1
ATOM 735 N N . LYS A 1 89 ? 16.594 14.906 7.941 1 84.75 89 LYS A N 1
ATOM 736 C CA . LYS A 1 89 ? 16.531 15.664 9.188 1 84.75 89 LYS A CA 1
ATOM 737 C C . LYS A 1 89 ? 15.086 15.984 9.562 1 84.75 89 LYS A C 1
ATOM 739 O O . LYS A 1 89 ? 14.68 15.766 10.703 1 84.75 89 LYS A O 1
ATOM 744 N N . SER A 1 90 ? 14.328 16.531 8.648 1 86 90 SER A N 1
ATOM 745 C CA . SER A 1 90 ? 12.938 16.891 8.922 1 86 90 SER A CA 1
ATOM 746 C C . SER A 1 90 ? 12.094 15.648 9.203 1 86 90 SER A C 1
ATOM 748 O O . SER A 1 90 ? 11.242 15.664 10.102 1 86 90 SER A O 1
ATOM 750 N N . GLY A 1 91 ? 12.359 14.617 8.453 1 85.12 91 GLY A N 1
ATOM 751 C CA . GLY A 1 91 ? 11.648 13.375 8.695 1 85.12 91 GLY A CA 1
ATOM 752 C C . GLY A 1 91 ? 11.922 12.789 10.07 1 85.12 91 GLY A C 1
ATOM 753 O O . GLY A 1 91 ? 11 12.305 10.742 1 85.12 91 GLY A O 1
ATOM 754 N N . ASN A 1 92 ? 13.055 12.898 10.422 1 86.56 92 ASN A N 1
ATOM 755 C CA . ASN A 1 92 ? 13.43 12.391 11.734 1 86.56 92 ASN A CA 1
ATOM 756 C C . ASN A 1 92 ? 12.812 13.234 12.852 1 86.56 92 ASN A C 1
ATOM 758 O O . ASN A 1 92 ? 12.438 12.703 13.898 1 86.56 92 ASN A O 1
ATOM 762 N N . MET A 1 93 ? 12.828 14.539 12.602 1 88.94 93 MET A N 1
ATOM 763 C CA . MET A 1 93 ? 12.18 15.422 13.562 1 88.94 93 MET A CA 1
ATOM 764 C C . MET A 1 93 ? 10.719 15.031 13.758 1 88.94 93 MET A C 1
ATOM 766 O O . MET A 1 93 ? 10.227 14.969 14.883 1 88.94 93 MET A O 1
ATOM 770 N N . LEU A 1 94 ? 10.062 14.727 12.695 1 91.06 94 LEU A N 1
ATOM 771 C CA . LEU A 1 94 ? 8.664 14.328 12.773 1 91.06 94 LEU A CA 1
ATOM 772 C C . LEU A 1 94 ? 8.516 12.992 13.484 1 91.06 94 LEU A C 1
ATOM 774 O O . LEU A 1 94 ? 7.59 12.805 14.281 1 91.06 94 LEU A O 1
ATOM 778 N N . ARG A 1 95 ? 9.414 12.094 13.219 1 87.88 95 ARG A N 1
ATOM 779 C CA . ARG A 1 95 ? 9.336 10.758 13.781 1 87.88 95 ARG A CA 1
ATOM 780 C C . ARG A 1 95 ? 9.594 10.781 15.289 1 87.88 95 ARG A C 1
ATOM 782 O O . ARG A 1 95 ? 9.328 9.797 15.984 1 87.88 95 ARG A O 1
ATOM 789 N N . GLY A 1 96 ? 10.039 11.867 15.758 1 89.38 96 GLY A N 1
ATOM 790 C CA . GLY A 1 96 ? 10.125 12.047 17.203 1 89.38 96 GLY A CA 1
ATOM 791 C C . GLY A 1 96 ? 8.766 12.219 17.859 1 89.38 96 GLY A C 1
ATOM 792 O O . GLY A 1 96 ? 8.648 12.109 19.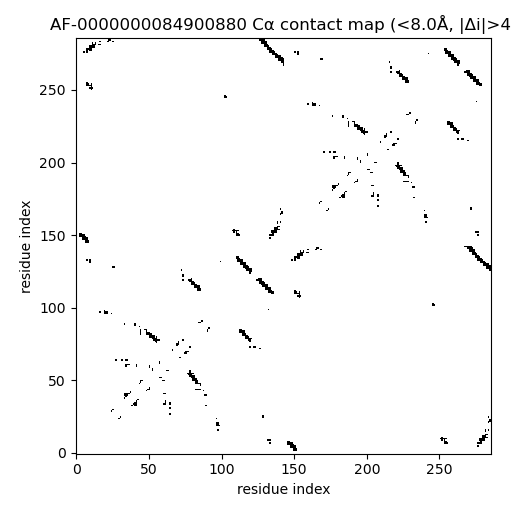078 1 89.38 96 GLY A O 1
ATOM 793 N N . HIS A 1 97 ? 7.711 12.43 17.094 1 92.69 97 HIS A N 1
ATOM 794 C CA . HIS A 1 97 ? 6.398 12.75 17.641 1 92.69 97 HIS A CA 1
ATOM 795 C C . HIS A 1 97 ? 5.422 11.594 17.438 1 92.69 97 HIS A C 1
ATOM 797 O O . HIS A 1 97 ? 4.281 11.656 17.906 1 92.69 97 HIS A O 1
ATOM 803 N N . TYR A 1 98 ? 5.824 10.578 16.734 1 85.94 98 TYR A N 1
ATOM 804 C CA . TYR A 1 98 ? 5 9.383 16.562 1 85.94 98 TYR A CA 1
ATOM 805 C C . TYR A 1 98 ? 5.863 8.133 16.453 1 85.94 98 TYR A C 1
ATOM 807 O O . TYR A 1 98 ? 7.086 8.227 16.312 1 85.94 98 TYR A O 1
ATOM 815 N N . LYS A 1 99 ? 5.246 6.953 16.641 1 75.75 99 LYS A N 1
ATOM 816 C CA . LYS A 1 99 ? 5.953 5.68 16.531 1 75.75 99 LYS A CA 1
ATOM 817 C C . LYS A 1 99 ? 5.383 4.828 15.398 1 75.75 99 LYS A C 1
ATOM 819 O O . LYS A 1 99 ? 4.168 4.789 15.203 1 75.75 99 LYS A O 1
ATOM 824 N N . LEU A 1 100 ? 6.367 4.371 14.633 1 68.31 100 LEU A N 1
ATOM 825 C CA . LEU A 1 100 ? 5.961 3.369 13.656 1 68.31 100 LEU A CA 1
ATOM 826 C C . LEU A 1 100 ? 5.539 2.076 14.344 1 68.31 100 LEU A C 1
ATOM 828 O O . LEU A 1 100 ? 6.051 1.745 15.414 1 68.31 100 LEU A O 1
ATOM 832 N N . PRO A 1 101 ? 4.523 1.484 13.844 1 58.31 101 PRO A N 1
ATOM 833 C CA . PRO A 1 101 ? 4.125 0.23 14.492 1 58.31 101 PRO A CA 1
ATOM 834 C C . PRO A 1 101 ? 5.301 -0.711 14.727 1 58.31 101 PRO A C 1
ATOM 836 O O . PRO A 1 101 ? 6.184 -0.829 13.875 1 58.31 101 PRO A O 1
ATOM 839 N N . TYR A 1 102 ? 5.465 -1.104 16.016 1 52.06 102 TYR A N 1
ATOM 840 C CA . TYR A 1 102 ? 6.578 -1.929 16.469 1 52.06 102 TYR A CA 1
ATOM 841 C C . TYR A 1 102 ? 6.73 -3.172 15.609 1 52.06 102 TYR A C 1
ATOM 843 O O . TYR A 1 102 ? 7.805 -3.775 15.562 1 52.06 102 TYR A O 1
ATOM 851 N N . PHE A 1 103 ? 5.691 -3.635 15.188 1 45.94 103 PHE A N 1
ATOM 852 C CA . PHE A 1 103 ? 5.754 -4.914 14.484 1 45.94 103 PHE A CA 1
ATOM 853 C C . PHE A 1 103 ? 6.402 -4.75 13.117 1 45.94 103 PHE A C 1
ATOM 855 O O . PHE A 1 103 ? 6.582 -5.73 12.391 1 45.94 103 PHE A O 1
ATOM 862 N N . LEU A 1 104 ? 6.586 -3.555 12.883 1 50.56 104 LEU A N 1
ATOM 863 C CA . LEU A 1 104 ? 7.336 -3.367 11.648 1 50.56 104 LEU A CA 1
ATOM 864 C C . LEU A 1 104 ? 8.773 -3.842 11.805 1 50.56 104 LEU A C 1
ATOM 866 O O . LEU A 1 104 ? 9.43 -3.525 12.805 1 50.56 104 LEU A O 1
ATOM 870 N N . PRO A 1 105 ? 9.07 -4.996 11.203 1 45.03 105 PRO A N 1
ATOM 871 C CA . PRO A 1 105 ? 10.469 -5.383 11.383 1 45.03 105 PRO A CA 1
ATOM 872 C C . PRO A 1 105 ? 11.422 -4.188 11.352 1 45.03 105 PRO A C 1
ATOM 874 O O . PRO A 1 105 ? 11.156 -3.195 10.672 1 45.03 105 PRO A O 1
ATOM 877 N N . GLY A 1 106 ? 12.07 -4.125 12.484 1 44.53 106 GLY A N 1
ATOM 878 C CA . GLY A 1 106 ? 13.094 -3.094 12.586 1 44.53 106 GLY A CA 1
ATOM 879 C C . GLY A 1 106 ? 13.797 -2.822 11.273 1 44.53 106 GLY A C 1
ATOM 880 O O . GLY A 1 106 ? 14.359 -1.74 11.07 1 44.53 106 GLY A O 1
ATOM 881 N N . GLU A 1 107 ? 14.109 -3.895 10.695 1 41.25 107 GLU A N 1
ATOM 882 C CA . GLU A 1 107 ? 14.719 -3.682 9.391 1 41.25 107 GLU A CA 1
ATOM 883 C C . GLU A 1 107 ? 13.695 -3.16 8.383 1 41.25 107 GLU A C 1
ATOM 885 O O . GLU A 1 107 ? 13.461 -3.785 7.348 1 41.25 107 GLU A O 1
ATOM 890 N N . LEU A 1 108 ? 12.703 -2.738 8.898 1 45.31 108 LEU A N 1
ATOM 891 C CA . LEU A 1 108 ? 11.711 -2.197 7.977 1 45.31 108 LEU A CA 1
ATOM 892 C C . LEU A 1 108 ? 12.383 -1.441 6.836 1 45.31 108 LEU A C 1
ATOM 894 O O . LEU A 1 108 ? 13.273 -0.619 7.066 1 45.31 108 LEU A O 1
ATOM 898 N N . ASP A 1 109 ? 12.195 -2.039 5.75 1 45.06 109 ASP A N 1
ATOM 899 C CA . ASP A 1 109 ? 12.656 -1.634 4.426 1 45.06 109 ASP A CA 1
ATOM 900 C C . ASP A 1 109 ? 12.477 -0.133 4.219 1 45.06 109 ASP A C 1
ATOM 902 O O . ASP A 1 109 ? 11.547 0.467 4.762 1 45.06 109 ASP A O 1
ATOM 906 N N . HIS A 1 110 ? 13.406 0.484 3.949 1 46.34 110 HIS A N 1
ATOM 907 C CA . HIS A 1 110 ? 13.523 1.824 3.385 1 46.34 110 HIS A CA 1
ATOM 908 C C . HIS A 1 110 ? 12.266 2.217 2.627 1 46.34 110 HIS A C 1
ATOM 910 O O . HIS A 1 110 ? 12.102 3.375 2.236 1 46.34 110 HIS A O 1
ATOM 916 N N . SER A 1 111 ? 11.281 1.088 2.607 1 50.28 111 SER A N 1
ATOM 917 C CA . SER A 1 111 ? 10.164 1.448 1.743 1 50.28 111 SER A CA 1
ATOM 918 C C . SER A 1 111 ? 8.938 1.849 2.561 1 50.28 111 SER A C 1
ATOM 920 O O . SER A 1 111 ? 7.961 2.361 2.012 1 50.28 111 SER A O 1
ATOM 922 N N . ALA A 1 112 ? 8.953 1.47 3.824 1 59.62 112 ALA A N 1
ATOM 923 C CA . ALA A 1 112 ? 7.844 1.944 4.645 1 59.62 112 ALA A CA 1
ATOM 924 C C . ALA A 1 112 ? 7.742 3.467 4.602 1 59.62 112 ALA A C 1
ATOM 926 O O . ALA A 1 112 ? 8.734 4.168 4.789 1 59.62 112 ALA A O 1
ATOM 927 N N . ARG A 1 113 ? 6.594 3.805 3.996 1 69.31 113 ARG A N 1
ATOM 928 C CA . ARG A 1 113 ? 6.383 5.25 3.955 1 69.31 113 ARG A CA 1
ATOM 929 C C . ARG A 1 113 ? 5.289 5.672 4.93 1 69.31 113 ARG A C 1
ATOM 931 O O . ARG A 1 113 ? 4.301 4.953 5.113 1 69.31 113 ARG A O 1
ATOM 938 N N . ASP A 1 114 ? 5.711 6.562 5.691 1 81 114 ASP A N 1
ATOM 939 C CA . ASP A 1 114 ? 4.695 7.227 6.5 1 81 114 ASP A CA 1
ATOM 940 C C . ASP A 1 114 ? 4.262 8.547 5.859 1 81 114 ASP A C 1
ATOM 942 O O . ASP A 1 114 ? 5.051 9.203 5.18 1 81 114 ASP A O 1
ATOM 946 N N . TRP A 1 115 ? 2.973 8.711 5.996 1 85.69 115 TRP A N 1
ATOM 947 C CA . TRP A 1 115 ? 2.324 9.852 5.359 1 85.69 115 TRP A CA 1
ATOM 948 C C . TRP A 1 115 ? 1.605 10.719 6.391 1 85.69 115 TRP A C 1
ATOM 950 O O . TRP A 1 115 ? 1.035 10.203 7.352 1 85.69 115 TRP A O 1
ATOM 960 N N . ILE A 1 116 ? 1.659 11.992 6.066 1 89.56 116 ILE A N 1
ATOM 961 C CA . ILE A 1 116 ? 0.838 12.945 6.809 1 89.56 116 ILE A CA 1
ATOM 962 C C . ILE A 1 116 ? -0.2 13.562 5.875 1 89.56 116 ILE A C 1
ATOM 964 O O . ILE A 1 116 ? 0.127 13.984 4.766 1 89.56 116 ILE A O 1
ATOM 968 N N . PHE A 1 117 ? -1.414 13.516 6.348 1 88.94 117 PHE A N 1
ATOM 969 C CA . PHE A 1 117 ? -2.512 14.141 5.617 1 88.94 117 PHE A CA 1
ATOM 970 C C . PHE A 1 117 ? -3.156 15.242 6.445 1 88.94 117 PHE A C 1
ATOM 972 O O . PHE A 1 117 ? -3.311 15.109 7.66 1 88.94 117 PHE A O 1
ATOM 979 N N . MET A 1 118 ? -3.527 16.297 5.746 1 91.38 118 MET A N 1
ATOM 980 C CA . MET A 1 118 ? -4.227 17.406 6.379 1 91.38 118 MET A CA 1
ATOM 981 C C . MET A 1 118 ? -5.363 17.906 5.492 1 91.38 118 MET A C 1
ATOM 983 O O . MET A 1 118 ? -5.223 17.969 4.27 1 91.38 118 MET A O 1
ATOM 987 N N . GLY A 1 119 ? -6.434 18.281 6.098 1 90.75 119 GLY A N 1
ATOM 988 C CA . GLY A 1 119 ? -7.492 18.875 5.297 1 90.75 119 GLY A CA 1
ATOM 989 C C . GLY A 1 119 ? -8.781 19.078 6.066 1 90.75 119 GLY A C 1
ATOM 990 O O . GLY A 1 119 ? -8.859 18.734 7.25 1 90.75 119 GLY A O 1
ATOM 991 N N . LEU A 1 120 ? -9.641 19.781 5.402 1 87.94 120 LEU A N 1
ATOM 992 C CA . LEU A 1 120 ? -11 19.969 5.891 1 87.94 120 LEU A CA 1
ATOM 993 C C . LEU A 1 120 ? -11.945 18.922 5.301 1 87.94 120 LEU A C 1
ATOM 995 O O . LEU A 1 120 ? -12.133 18.859 4.086 1 87.94 120 LEU A O 1
ATOM 999 N N . PRO A 1 121 ? -12.453 17.906 6.102 1 75.56 121 PRO A N 1
ATOM 1000 C CA . PRO A 1 121 ? -13.281 16.844 5.547 1 75.56 121 PRO A CA 1
ATOM 1001 C C . PRO A 1 121 ? -14.609 17.359 4.984 1 75.56 121 PRO A C 1
ATOM 1003 O O . PRO A 1 121 ? -15.219 16.703 4.137 1 75.56 121 PRO A O 1
ATOM 1006 N N . GLY A 1 122 ? -15.086 18.469 5.398 1 73.44 122 GLY A N 1
ATOM 1007 C CA . GLY A 1 122 ? -16.328 19.078 4.945 1 73.44 122 GLY A CA 1
ATOM 1008 C C . GLY A 1 122 ? -16.562 20.453 5.512 1 73.44 122 GLY A C 1
ATOM 1009 O O . GLY A 1 122 ? -15.797 20.922 6.363 1 73.44 122 GLY A O 1
ATOM 1010 N N . PRO A 1 123 ? -17.594 21.047 4.836 1 72.38 123 PRO A N 1
ATOM 1011 C CA . PRO A 1 123 ? -17.891 22.375 5.348 1 72.38 123 PRO A CA 1
ATOM 1012 C C . PRO A 1 123 ? -18.156 22.391 6.852 1 72.38 123 PRO A C 1
ATOM 1014 O O . PRO A 1 123 ? -18.953 21.594 7.348 1 72.38 123 PRO A O 1
ATOM 1017 N N . GLY A 1 124 ? -17.438 23.312 7.547 1 76 124 GLY A N 1
ATOM 1018 C CA . GLY A 1 124 ? -17.672 23.516 8.969 1 76 124 GLY A CA 1
ATOM 1019 C C . GLY A 1 124 ? -16.953 22.5 9.844 1 76 124 GLY A C 1
ATOM 1020 O O . GLY A 1 124 ? -16.938 22.641 11.07 1 76 124 GLY A O 1
ATOM 1021 N N . ALA A 1 125 ? -16.469 21.516 9.227 1 80 125 ALA A N 1
ATOM 1022 C CA . ALA A 1 125 ? -15.742 20.516 10.016 1 80 125 ALA A CA 1
ATOM 1023 C C . ALA A 1 125 ? -14.336 21.016 10.359 1 80 125 ALA A C 1
ATOM 1025 O O . ALA A 1 125 ? -13.75 21.797 9.609 1 80 125 ALA A O 1
ATOM 1026 N N . PRO A 1 126 ? -13.891 20.656 11.555 1 87.12 126 PRO A N 1
ATOM 1027 C CA . PRO A 1 126 ? -12.523 21.031 11.898 1 87.12 126 PRO A CA 1
ATOM 1028 C C . PRO A 1 126 ? -11.484 20.359 11.008 1 87.12 126 PRO A C 1
ATOM 1030 O O . PRO A 1 126 ? -11.758 19.328 10.398 1 87.12 126 PRO A O 1
ATOM 1033 N N . MET A 1 127 ? -10.375 21.016 10.922 1 89.31 127 MET A N 1
ATOM 1034 C CA . MET A 1 127 ? -9.25 20.469 10.156 1 89.31 127 MET A CA 1
ATOM 1035 C C . MET A 1 127 ? -8.781 19.156 10.758 1 89.31 127 MET A C 1
ATOM 1037 O O . MET A 1 127 ? -8.695 19.016 11.984 1 89.31 127 MET A O 1
ATOM 1041 N N . HIS A 1 128 ? -8.492 18.234 9.891 1 89.12 128 HIS A N 1
ATOM 1042 C CA . HIS A 1 128 ? -7.93 16.953 10.297 1 89.12 128 HIS A CA 1
ATOM 1043 C C . HIS A 1 128 ? -6.438 16.875 9.992 1 89.12 128 HIS A C 1
ATOM 1045 O O . HIS A 1 128 ? -5.984 17.375 8.961 1 89.12 128 HIS A O 1
ATOM 1051 N N . VAL A 1 129 ? -5.734 16.359 10.969 1 90.5 129 VAL A N 1
ATOM 1052 C CA . VAL A 1 129 ? -4.398 15.836 10.688 1 90.5 129 VAL A CA 1
ATOM 1053 C C . VAL A 1 129 ? -4.379 14.32 10.875 1 90.5 129 VAL A C 1
ATOM 1055 O O . VAL A 1 129 ? -4.746 13.812 11.938 1 90.5 129 VAL A O 1
ATOM 1058 N N . ASP A 1 130 ? -3.973 13.688 9.82 1 85.38 130 ASP A N 1
ATOM 1059 C CA . ASP A 1 130 ? -3.959 12.227 9.852 1 85.38 130 ASP A CA 1
ATOM 1060 C C . ASP A 1 130 ? -2.559 11.688 9.578 1 85.38 130 ASP A C 1
ATOM 1062 O O . ASP A 1 130 ? -1.807 12.266 8.789 1 85.38 130 ASP A O 1
ATOM 1066 N N . PHE A 1 131 ? -2.307 10.664 10.266 1 84.75 131 PHE A N 1
ATOM 1067 C CA . PHE A 1 131 ? -1.111 9.859 10.016 1 84.75 131 PHE A CA 1
ATOM 1068 C C . PHE A 1 131 ? -1.469 8.547 9.336 1 84.75 131 PHE A C 1
ATOM 1070 O O . PHE A 1 131 ? -2.42 7.875 9.734 1 84.75 131 PHE A O 1
ATOM 1077 N N . VAL A 1 132 ? -0.729 8.234 8.273 1 78.88 132 VAL A N 1
ATOM 1078 C CA . VAL A 1 132 ? -0.92 6.953 7.605 1 78.88 132 VAL A CA 1
ATOM 1079 C C . VAL A 1 132 ? 0.429 6.262 7.418 1 78.88 132 VAL A C 1
ATOM 1081 O O . VAL A 1 132 ? 1.395 6.883 6.965 1 78.88 132 VAL A O 1
ATOM 1084 N N . HIS A 1 133 ? 0.475 5.082 7.855 1 78.75 133 HIS A N 1
ATOM 1085 C CA . HIS A 1 133 ? 1.625 4.234 7.57 1 78.75 133 HIS A CA 1
ATOM 1086 C C . HIS A 1 133 ? 1.252 3.102 6.617 1 78.75 133 HIS A C 1
ATOM 1088 O O . HIS A 1 133 ? 0.247 2.418 6.824 1 78.75 133 HIS A O 1
ATOM 1094 N N . ALA A 1 134 ? 2.008 3.031 5.609 1 74.75 134 ALA A N 1
ATOM 1095 C CA . ALA A 1 134 ? 1.843 1.932 4.664 1 74.75 134 ALA A CA 1
ATOM 1096 C C . ALA A 1 134 ? 3.109 1.084 4.582 1 74.75 134 ALA A C 1
ATOM 1098 O O . ALA A 1 134 ? 4.219 1.618 4.562 1 74.75 134 ALA A O 1
ATOM 1099 N N . SER A 1 135 ? 2.891 -0.154 4.703 1 71.19 135 SER A N 1
ATOM 1100 C CA . SER A 1 135 ? 4.02 -1.073 4.594 1 71.19 135 SER A CA 1
ATOM 1101 C C . SER A 1 135 ? 3.682 -2.256 3.689 1 71.19 135 SER A C 1
ATOM 1103 O O . SER A 1 135 ? 2.52 -2.646 3.58 1 71.19 135 SER A O 1
ATOM 1105 N N . SER A 1 136 ? 4.652 -2.654 2.963 1 70.88 136 SER A N 1
ATOM 1106 C CA . SER A 1 136 ? 4.508 -3.861 2.156 1 70.88 136 SER A CA 1
ATOM 1107 C C . SER A 1 136 ? 5.66 -4.828 2.4 1 70.88 136 SER A C 1
ATOM 1109 O O . SER A 1 136 ? 6.785 -4.406 2.674 1 70.88 136 SER A O 1
ATOM 1111 N N . TRP A 1 137 ? 5.27 -6.023 2.477 1 71.75 137 TRP A N 1
ATOM 1112 C CA . TRP A 1 137 ? 6.215 -7.121 2.654 1 71.75 137 TRP A CA 1
ATOM 1113 C C . TRP A 1 137 ? 6.086 -8.133 1.523 1 71.75 137 TRP A C 1
ATOM 1115 O O . TRP A 1 137 ? 4.977 -8.477 1.105 1 71.75 137 TRP A O 1
ATOM 1125 N N . GLN A 1 138 ? 7.273 -8.461 1.021 1 74.69 138 GLN A N 1
ATOM 1126 C CA . GLN A 1 138 ? 7.281 -9.422 -0.077 1 74.69 138 GLN A CA 1
ATOM 1127 C C . GLN A 1 138 ? 8.117 -10.648 0.273 1 74.69 138 GLN A C 1
ATOM 1129 O O . GLN A 1 138 ? 9.18 -10.531 0.887 1 74.69 138 GLN A O 1
ATOM 1134 N N . ALA A 1 139 ? 7.625 -11.766 -0.002 1 77.31 139 ALA A N 1
ATOM 1135 C CA . ALA A 1 139 ? 8.352 -13.023 0.096 1 77.31 139 ALA A CA 1
ATOM 1136 C C . ALA A 1 139 ? 8.352 -13.766 -1.237 1 77.31 139 ALA A C 1
ATOM 1138 O O . ALA A 1 139 ? 7.293 -13.953 -1.844 1 77.31 139 ALA A O 1
ATOM 1139 N N . GLN A 1 140 ? 9.617 -14.086 -1.665 1 80.69 140 GLN A N 1
ATOM 1140 C CA . GLN A 1 140 ? 9.68 -14.992 -2.805 1 80.69 140 GLN A CA 1
ATOM 1141 C C . GLN A 1 140 ? 9.445 -16.438 -2.369 1 80.69 140 GLN A C 1
ATOM 1143 O O . GLN A 1 140 ? 10.25 -17.016 -1.635 1 80.69 140 GLN A O 1
ATOM 1148 N N . LEU A 1 141 ? 8.359 -17.031 -2.803 1 86.38 141 LEU A N 1
ATOM 1149 C CA . LEU A 1 141 ? 7.973 -18.375 -2.375 1 86.38 141 LEU A CA 1
ATOM 1150 C C . LEU A 1 141 ? 8.711 -19.438 -3.18 1 86.38 141 LEU A C 1
ATOM 1152 O O . LEU A 1 141 ? 9.117 -20.469 -2.631 1 86.38 141 LEU A O 1
ATOM 1156 N N . SER A 1 142 ? 8.844 -19.188 -4.406 1 85.88 142 SER A N 1
ATOM 1157 C CA . SER A 1 142 ? 9.594 -20.125 -5.25 1 85.88 142 SER A CA 1
ATOM 1158 C C . SER A 1 142 ? 10.25 -19.391 -6.414 1 85.88 142 SER A C 1
ATOM 1160 O O . SER A 1 142 ? 9.789 -18.328 -6.832 1 85.88 142 SER A O 1
ATOM 1162 N N . GLY A 1 143 ? 11.406 -20.109 -7.051 1 83.5 143 GLY A N 1
ATOM 1163 C CA . GLY A 1 143 ? 12.133 -19.562 -8.188 1 83.5 143 GLY A CA 1
ATOM 1164 C C . GLY A 1 143 ? 13.312 -18.703 -7.789 1 83.5 143 GLY A C 1
ATOM 1165 O O . GLY A 1 143 ? 13.461 -18.344 -6.621 1 83.5 143 GLY A O 1
ATOM 1166 N N . MET B 1 1 ? -14.633 6.891 1.798 1 30.38 1 MET B N 1
ATOM 1167 C CA . MET B 1 1 ? -13.219 6.809 2.135 1 30.38 1 MET B CA 1
ATOM 1168 C C . MET B 1 1 ? -12.359 6.789 0.876 1 30.38 1 MET B C 1
ATOM 1170 O O . MET B 1 1 ? -12.586 5.98 -0.024 1 30.38 1 MET B O 1
ATOM 1174 N N . GLU B 1 2 ? -11.953 8.047 0.61 1 38.88 2 GLU B N 1
ATOM 1175 C CA . GLU B 1 2 ? -11.234 8.219 -0.648 1 38.88 2 GLU B CA 1
ATOM 1176 C C . GLU B 1 2 ? -10.039 7.266 -0.732 1 38.88 2 GLU B C 1
ATOM 1178 O O . GLU B 1 2 ? -9.367 7.016 0.269 1 38.88 2 GLU B O 1
ATOM 1183 N N . LYS B 1 3 ? -10.125 6.426 -1.692 1 43.75 3 LYS B N 1
ATOM 1184 C CA . LYS B 1 3 ? -9.109 5.434 -2.041 1 43.75 3 LYS B CA 1
ATOM 1185 C C . LYS B 1 3 ? -7.77 6.102 -2.348 1 43.75 3 LYS B C 1
ATOM 1187 O O . LYS B 1 3 ? -7.719 7.094 -3.078 1 43.75 3 LYS B O 1
ATOM 1192 N N . TYR B 1 4 ? -6.918 6.141 -1.324 1 48 4 TYR B N 1
ATOM 1193 C CA . TYR B 1 4 ? -5.586 6.668 -1.586 1 48 4 TYR B CA 1
ATOM 1194 C C . TYR B 1 4 ? -4.699 5.613 -2.24 1 48 4 TYR B C 1
ATOM 1196 O O . TYR B 1 4 ? -4.789 4.43 -1.913 1 48 4 TYR B O 1
ATOM 1204 N N . ALA B 1 5 ? -4.297 5.949 -3.525 1 47.12 5 ALA B N 1
ATOM 1205 C CA . ALA B 1 5 ? -3.318 5.047 -4.121 1 47.12 5 ALA B CA 1
ATOM 1206 C C . ALA B 1 5 ? -1.906 5.379 -3.648 1 47.12 5 ALA B C 1
ATOM 1208 O O . ALA B 1 5 ? -1.491 6.539 -3.68 1 47.12 5 ALA B O 1
ATOM 1209 N N . TYR B 1 6 ? -1.445 4.574 -2.717 1 49.19 6 TYR B N 1
ATOM 1210 C CA . TYR B 1 6 ? -0.072 4.723 -2.25 1 49.19 6 TYR B CA 1
ATOM 1211 C C . TYR B 1 6 ? 0.871 3.82 -3.039 1 49.19 6 TYR B C 1
ATOM 1213 O O . TYR B 1 6 ? 0.483 2.732 -3.473 1 49.19 6 TYR B O 1
ATOM 1221 N N . THR B 1 7 ? 1.894 4.477 -3.637 1 45.97 7 THR B N 1
ATOM 1222 C CA . THR B 1 7 ? 2.941 3.609 -4.16 1 45.97 7 THR B CA 1
ATOM 1223 C C . THR B 1 7 ? 3.775 3.025 -3.021 1 45.97 7 THR B C 1
ATOM 1225 O O . THR B 1 7 ? 4.164 3.742 -2.098 1 45.97 7 THR B O 1
ATOM 1228 N N . MET B 1 8 ? 3.586 1.747 -2.787 1 50.12 8 MET B N 1
ATOM 1229 C CA . MET B 1 8 ? 4.438 1.102 -1.794 1 50.12 8 MET B CA 1
ATOM 1230 C C . MET B 1 8 ? 5.449 0.176 -2.465 1 50.12 8 MET B C 1
ATOM 1232 O O . MET B 1 8 ? 5.133 -0.481 -3.457 1 50.12 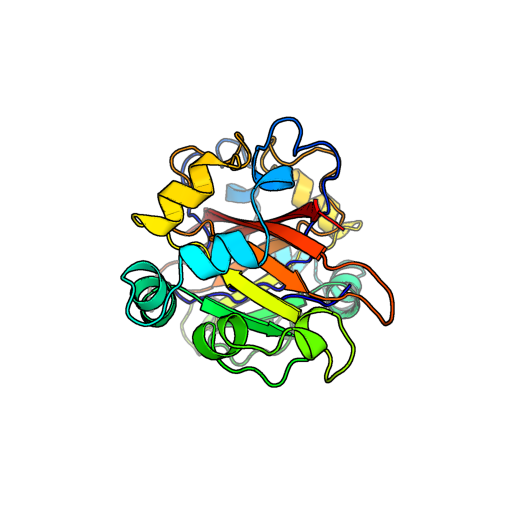8 MET B O 1
ATOM 1236 N N . GLN B 1 9 ? 6.688 0.41 -2.203 1 49.03 9 GLN B N 1
ATOM 1237 C CA . GLN B 1 9 ? 7.676 -0.604 -2.561 1 49.03 9 GLN B CA 1
ATOM 1238 C C . GLN B 1 9 ? 7.754 -1.695 -1.496 1 49.03 9 GLN B C 1
ATOM 1240 O O . GLN B 1 9 ? 8.055 -1.416 -0.334 1 49.03 9 GLN B O 1
ATOM 1245 N N . PRO B 1 10 ? 7.43 -2.861 -1.907 1 52.06 10 PRO B N 1
ATOM 1246 C CA . PRO B 1 10 ? 7.434 -3.924 -0.898 1 52.06 10 PRO B CA 1
ATOM 1247 C C . PRO B 1 10 ? 8.828 -4.219 -0.357 1 52.06 10 PRO B C 1
ATOM 1249 O O . PRO B 1 10 ? 9.82 -4.117 -1.093 1 52.06 10 PRO B O 1
ATOM 1252 N N . VAL B 1 11 ? 8.828 -4.41 0.95 1 51.12 11 VAL B N 1
ATOM 1253 C CA . VAL B 1 11 ? 10.039 -4.945 1.572 1 51.12 11 VAL B CA 1
ATOM 1254 C C . VAL B 1 11 ? 10.102 -6.457 1.363 1 51.12 11 VAL B C 1
ATOM 1256 O O . VAL B 1 11 ? 9.117 -7.164 1.604 1 51.12 11 VAL B O 1
ATOM 1259 N N . VAL B 1 12 ? 11.297 -6.91 0.763 1 54 12 VAL B N 1
ATOM 1260 C CA . VAL B 1 12 ? 11.477 -8.344 0.559 1 54 12 VAL B CA 1
ATOM 1261 C C . VAL B 1 12 ? 11.977 -8.992 1.849 1 54 12 VAL B C 1
ATOM 1263 O O . VAL B 1 12 ? 12.977 -8.562 2.418 1 54 12 VAL B O 1
ATOM 1266 N N . VAL B 1 13 ? 11.117 -9.742 2.572 1 51.84 13 VAL B N 1
ATOM 1267 C CA . VAL B 1 13 ? 11.57 -10.508 3.73 1 51.84 13 VAL B CA 1
ATOM 1268 C C . VAL B 1 13 ? 11.891 -11.938 3.309 1 51.84 13 VAL B C 1
ATOM 1270 O O . VAL B 1 13 ? 11.062 -12.617 2.701 1 51.84 13 VAL B O 1
ATOM 1273 N N . THR B 1 14 ? 13.117 -12.359 3.348 1 51.66 14 THR B N 1
ATOM 1274 C CA . THR B 1 14 ? 13.523 -13.703 2.949 1 51.66 14 THR B CA 1
ATOM 1275 C C . THR B 1 14 ? 13.273 -14.703 4.074 1 51.66 14 THR B C 1
ATOM 1277 O O . THR B 1 14 ? 12.984 -15.875 3.822 1 51.66 14 THR B O 1
ATOM 1280 N N . ASP B 1 15 ? 13.352 -14.289 5.359 1 54.69 15 ASP B N 1
ATOM 1281 C CA . ASP B 1 15 ? 13.367 -15.281 6.43 1 54.69 15 ASP B CA 1
ATOM 1282 C C . ASP B 1 15 ? 11.969 -15.492 7.008 1 54.69 15 ASP B C 1
ATOM 1284 O O . ASP B 1 15 ? 11.742 -16.438 7.762 1 54.69 15 ASP B O 1
ATOM 1288 N N . GLY B 1 16 ? 11.047 -14.727 6.629 1 57.5 16 GLY B N 1
ATOM 1289 C CA . GLY B 1 16 ? 9.773 -14.773 7.332 1 57.5 16 GLY B CA 1
ATOM 1290 C C . GLY B 1 16 ? 8.836 -15.844 6.801 1 57.5 16 GLY B C 1
ATOM 1291 O O . GLY B 1 16 ? 7.688 -15.938 7.227 1 57.5 16 GLY B O 1
ATOM 1292 N N . GLN B 1 17 ? 9.367 -16.719 5.965 1 65.44 17 GLN B N 1
ATOM 1293 C CA . GLN B 1 17 ? 8.445 -17.656 5.328 1 65.44 17 GLN B CA 1
ATOM 1294 C C . GLN B 1 17 ? 8.766 -19.094 5.703 1 65.44 17 GLN B C 1
ATOM 1296 O O . GLN B 1 17 ? 8.32 -20.031 5.035 1 65.44 17 GLN B O 1
ATOM 1301 N N . ARG B 1 18 ? 9.414 -19.062 6.953 1 68.5 18 ARG B N 1
ATOM 1302 C CA . ARG B 1 18 ? 9.789 -20.422 7.367 1 68.5 18 ARG B CA 1
ATOM 1303 C C . ARG B 1 18 ? 8.57 -21.219 7.805 1 68.5 18 ARG B C 1
ATOM 1305 O O . ARG B 1 18 ? 7.68 -20.672 8.469 1 68.5 18 ARG B O 1
ATOM 1312 N N . ASN B 1 19 ? 8.156 -22.172 7.047 1 79.94 19 ASN B N 1
ATOM 1313 C CA . ASN B 1 19 ? 7.125 -23.156 7.375 1 79.94 19 ASN B CA 1
ATOM 1314 C C . ASN B 1 19 ? 5.852 -22.922 6.566 1 79.94 19 ASN B C 1
ATOM 1316 O O . ASN B 1 19 ? 4.805 -23.5 6.871 1 79.94 19 ASN B O 1
ATOM 1320 N N . TRP B 1 20 ? 6.039 -22 5.766 1 88.12 20 TRP B N 1
ATOM 1321 C CA . TRP B 1 20 ? 4.891 -21.859 4.879 1 88.12 20 TRP B CA 1
ATOM 1322 C C . TRP B 1 20 ? 4.832 -23 3.873 1 88.12 20 TRP B C 1
ATOM 1324 O O . TRP B 1 20 ? 5.793 -23.234 3.135 1 88.12 20 TRP B O 1
ATOM 1334 N N . THR B 1 21 ? 3.748 -23.719 3.893 1 94 21 THR B N 1
ATOM 1335 C CA . THR B 1 21 ? 3.58 -24.766 2.893 1 94 21 THR B CA 1
ATOM 1336 C C . THR B 1 21 ? 3.398 -24.156 1.503 1 94 21 THR B C 1
ATOM 1338 O O . THR B 1 21 ? 3.49 -24.875 0.497 1 94 21 THR B O 1
ATOM 1341 N N . ALA B 1 22 ? 3.178 -22.875 1.46 1 93.69 22 ALA B N 1
ATOM 1342 C CA . ALA B 1 22 ? 3.008 -22.172 0.19 1 93.69 22 ALA B CA 1
ATOM 1343 C C . ALA B 1 22 ? 4.215 -22.375 -0.718 1 93.69 22 ALA B C 1
ATOM 1345 O O . ALA B 1 22 ? 4.078 -22.453 -1.941 1 93.69 22 ALA B O 1
ATOM 1346 N N . ARG B 1 23 ? 5.336 -22.547 -0.21 1 91.5 23 ARG B N 1
ATOM 1347 C CA . ARG B 1 23 ? 6.57 -22.688 -0.978 1 91.5 23 ARG B CA 1
ATOM 1348 C C . ARG B 1 23 ? 6.551 -23.969 -1.82 1 91.5 23 ARG B C 1
ATOM 1350 O O . ARG B 1 23 ? 7.094 -23.984 -2.926 1 91.5 23 ARG B O 1
ATOM 1357 N N . GLU B 1 24 ? 5.898 -24.938 -1.319 1 93.81 24 GLU B N 1
ATOM 1358 C CA . GLU B 1 24 ? 5.859 -26.234 -1.996 1 93.81 24 GLU B CA 1
ATOM 1359 C C . GLU B 1 24 ? 4.562 -26.406 -2.779 1 93.81 24 GLU B C 1
ATOM 1361 O O . GLU B 1 24 ? 4.527 -27.125 -3.785 1 93.81 24 GLU B O 1
ATOM 1366 N N . THR B 1 25 ? 3.59 -25.734 -2.346 1 96.12 25 THR B N 1
ATOM 1367 C CA . THR B 1 25 ? 2.256 -26 -2.875 1 96.12 25 THR B CA 1
ATOM 1368 C C . THR B 1 25 ? 1.93 -25.031 -4.016 1 96.12 25 THR B C 1
ATOM 1370 O O . THR B 1 25 ? 1.332 -25.438 -5.016 1 96.12 25 THR B O 1
ATOM 1373 N N . PHE B 1 26 ? 2.338 -23.812 -3.883 1 95.62 26 PHE B N 1
ATOM 1374 C CA . PHE B 1 26 ? 1.931 -22.797 -4.832 1 95.62 26 PHE B CA 1
ATOM 1375 C C . PHE B 1 26 ? 2.703 -22.922 -6.141 1 95.62 26 PHE B C 1
ATOM 1377 O O . PHE B 1 26 ? 3.918 -22.719 -6.176 1 95.62 26 PHE B O 1
ATOM 1384 N N . ASN B 1 27 ? 2.008 -23.281 -7.148 1 95.56 27 ASN B N 1
ATOM 1385 C CA . ASN B 1 27 ? 2.516 -23.344 -8.516 1 95.56 27 ASN B CA 1
ATOM 1386 C C . ASN B 1 27 ? 1.389 -23.219 -9.539 1 95.56 27 ASN B C 1
ATOM 1388 O O . ASN B 1 27 ? 0.219 -23.094 -9.164 1 95.56 27 ASN B O 1
ATOM 1392 N N . TYR B 1 28 ? 1.793 -23.219 -10.781 1 96 28 TYR B N 1
ATOM 1393 C CA . TYR B 1 28 ? 0.821 -23 -11.844 1 96 28 TYR B CA 1
ATOM 1394 C C . TYR B 1 28 ? -0.31 -24.031 -11.766 1 96 28 TYR B C 1
ATOM 1396 O O . TYR B 1 28 ? -1.487 -23.656 -11.82 1 96 28 TYR B O 1
ATOM 1404 N N . GLU B 1 29 ? 0.041 -25.281 -11.602 1 96.38 29 GLU B N 1
ATOM 1405 C CA . GLU B 1 29 ? -0.958 -26.359 -11.625 1 96.38 29 GLU B CA 1
ATOM 1406 C C . GLU B 1 29 ? -1.91 -26.234 -10.438 1 96.38 29 GLU B C 1
ATOM 1408 O O . GLU B 1 29 ? -3.117 -26.453 -10.578 1 96.38 29 GLU B O 1
ATOM 1413 N N . TYR B 1 30 ? -1.386 -25.938 -9.32 1 96.69 30 TYR B N 1
ATOM 1414 C CA . TYR B 1 30 ? -2.207 -25.766 -8.125 1 96.69 30 TYR B CA 1
ATOM 1415 C C . TYR B 1 30 ? -3.242 -24.672 -8.328 1 96.69 30 TYR B C 1
ATOM 1417 O O . TYR B 1 30 ? -4.434 -24.875 -8.086 1 96.69 30 TYR B O 1
ATOM 1425 N N . PHE B 1 31 ? -2.805 -23.531 -8.805 1 96.19 31 PHE B N 1
ATOM 1426 C CA . PHE B 1 31 ? -3.703 -22.391 -8.969 1 96.19 31 PHE B CA 1
ATOM 1427 C C . PHE B 1 31 ? -4.699 -22.641 -10.094 1 96.19 31 PHE B C 1
ATOM 1429 O O . PHE B 1 31 ? -5.859 -22.234 -10.008 1 96.19 31 PHE B O 1
ATOM 1436 N N . LYS B 1 32 ? -4.215 -23.25 -11.102 1 95.06 32 LYS B N 1
ATOM 1437 C CA . LYS B 1 32 ? -5.133 -23.625 -12.172 1 95.06 32 LYS B CA 1
ATOM 1438 C C . LYS B 1 32 ? -6.293 -24.453 -11.641 1 95.06 32 LYS B C 1
ATOM 1440 O O . LYS B 1 32 ? -7.438 -24.281 -12.062 1 95.06 32 LYS B O 1
ATOM 1445 N N . GLY B 1 33 ? -5.988 -25.312 -10.727 1 94.75 33 GLY B N 1
ATOM 1446 C CA . GLY B 1 33 ? -7.016 -26.141 -10.117 1 94.75 33 GLY B CA 1
ATOM 1447 C C . GLY B 1 33 ? -8.023 -25.344 -9.305 1 94.75 33 GLY B C 1
ATOM 1448 O O . GLY B 1 33 ? -9.195 -25.719 -9.234 1 94.75 33 GLY B O 1
ATOM 1449 N N . ILE B 1 34 ? -7.594 -24.328 -8.734 1 93.06 34 ILE B N 1
ATOM 1450 C CA . ILE B 1 34 ? -8.438 -23.5 -7.879 1 93.06 34 ILE B CA 1
ATOM 1451 C C . ILE B 1 34 ? -9.281 -22.562 -8.742 1 93.06 34 ILE B C 1
ATOM 1453 O O . ILE B 1 34 ? -10.453 -22.328 -8.445 1 93.06 34 ILE B O 1
ATOM 1457 N N . TYR B 1 35 ? -8.688 -22.047 -9.781 1 93.38 35 TYR B N 1
ATOM 1458 C CA . TYR B 1 35 ? -9.32 -20.984 -10.562 1 93.38 35 TYR B CA 1
ATOM 1459 C C . TYR B 1 35 ? -9.805 -21.516 -11.906 1 93.38 35 TYR B C 1
ATOM 1461 O O . TYR B 1 35 ? -9.633 -20.859 -12.938 1 93.38 35 TYR B O 1
ATOM 1469 N N . LEU B 1 36 ? -10.375 -22.609 -11.93 1 91.06 36 LEU B N 1
ATOM 1470 C CA . LEU B 1 36 ? -10.961 -23.188 -13.133 1 91.06 36 LEU B CA 1
ATOM 1471 C C . LEU B 1 36 ? -12.062 -22.297 -13.695 1 91.06 36 LEU B C 1
ATOM 1473 O O . LEU B 1 36 ? -12.766 -21.625 -12.938 1 91.06 36 LEU B O 1
ATOM 1477 N N . PRO B 1 37 ? -12.125 -22.359 -15 1 88.75 37 PRO B N 1
ATOM 1478 C CA . PRO B 1 37 ? -13.234 -21.609 -15.578 1 88.75 37 PRO B CA 1
ATOM 1479 C C . PRO B 1 37 ? -14.578 -21.922 -14.922 1 88.75 37 PRO B C 1
ATOM 1481 O O . PRO B 1 37 ? -14.914 -23.094 -14.742 1 88.75 37 PRO B O 1
ATOM 1484 N N . GLY B 1 38 ? -15.234 -20.844 -14.547 1 88.12 38 GLY B N 1
ATOM 1485 C CA . GLY B 1 38 ? -16.562 -21 -13.977 1 88.12 38 GLY B CA 1
ATOM 1486 C C . GLY B 1 38 ? -16.547 -21.25 -12.484 1 88.12 38 GLY B C 1
ATOM 1487 O O . GLY B 1 38 ? -17.594 -21.328 -11.844 1 88.12 38 GLY B O 1
ATOM 1488 N N . SER B 1 39 ? -15.43 -21.375 -11.945 1 91.31 39 SER B N 1
ATOM 1489 C CA . SER B 1 39 ? -15.328 -21.625 -10.516 1 91.31 39 SER B CA 1
ATOM 1490 C C . SER B 1 39 ? -15.75 -20.406 -9.711 1 91.31 39 SER B C 1
ATOM 1492 O O . SER B 1 39 ? -15.695 -19.281 -10.203 1 91.31 39 SER B O 1
ATOM 1494 N N . GLU B 1 40 ? -16.172 -20.703 -8.469 1 91 40 GLU B N 1
ATOM 1495 C CA . GLU B 1 40 ? -16.5 -19.609 -7.551 1 91 40 GLU B CA 1
ATOM 1496 C C . GLU B 1 40 ? -15.281 -18.766 -7.246 1 91 40 GLU B C 1
ATOM 1498 O O . GLU B 1 40 ? -15.391 -17.547 -7.086 1 91 40 GLU B O 1
ATOM 1503 N N . ALA B 1 41 ? -14.203 -19.422 -7.188 1 90.44 41 ALA B N 1
ATOM 1504 C CA . ALA B 1 41 ? -12.961 -18.703 -6.91 1 90.44 41 ALA B CA 1
ATOM 1505 C C . ALA B 1 41 ? -12.664 -17.672 -7.992 1 90.44 41 ALA B C 1
ATOM 1507 O O . ALA B 1 41 ? -12.375 -16.516 -7.688 1 90.44 41 ALA B O 1
ATOM 1508 N N . LEU B 1 42 ? -12.789 -18.141 -9.203 1 91.38 42 LEU B N 1
ATOM 1509 C CA . LEU B 1 42 ? -12.531 -17.234 -10.312 1 91.38 42 LEU B CA 1
ATOM 1510 C C . LEU B 1 42 ? -13.555 -16.094 -10.344 1 91.38 42 LEU B C 1
ATOM 1512 O O . LEU B 1 42 ? -13.203 -14.945 -10.594 1 91.38 42 LEU B O 1
ATOM 1516 N N . LYS B 1 43 ? -14.766 -16.422 -10.047 1 89.31 43 LYS B N 1
ATOM 1517 C CA . LYS B 1 43 ? -15.82 -15.414 -10.008 1 89.31 43 LYS B CA 1
ATOM 1518 C C . LYS B 1 43 ? -15.539 -14.375 -8.922 1 89.31 43 LYS B C 1
ATOM 1520 O O . LYS B 1 43 ? -15.766 -13.18 -9.125 1 89.31 43 LYS B O 1
ATOM 1525 N N . THR B 1 44 ? -15.047 -14.828 -7.855 1 86.56 44 THR B N 1
ATOM 1526 C CA . THR B 1 44 ? -14.742 -13.945 -6.734 1 86.56 44 THR B CA 1
ATOM 1527 C C . THR B 1 44 ? -13.633 -12.969 -7.102 1 86.56 44 THR B C 1
ATOM 1529 O O . THR B 1 44 ? -13.727 -11.773 -6.816 1 86.56 44 THR B O 1
ATOM 1532 N N . VAL B 1 45 ? -12.609 -13.516 -7.75 1 83.44 45 VAL B N 1
ATOM 1533 C CA . VAL B 1 45 ? -11.5 -12.648 -8.148 1 83.44 45 VAL B CA 1
ATOM 1534 C C . VAL B 1 45 ? -12 -11.602 -9.148 1 83.44 45 VAL B C 1
ATOM 1536 O O . VAL B 1 45 ? -11.688 -10.414 -9.016 1 83.44 45 VAL B O 1
ATOM 1539 N N . ASN B 1 46 ? -12.828 -12.039 -10.055 1 84.06 46 ASN B N 1
ATOM 1540 C CA . ASN B 1 46 ? -13.305 -11.141 -11.102 1 84.06 46 ASN B CA 1
ATOM 1541 C C . ASN B 1 46 ? -14.234 -10.062 -10.539 1 84.06 46 ASN B C 1
ATOM 1543 O O . ASN B 1 46 ? -14.25 -8.938 -11.031 1 84.06 46 ASN B O 1
ATOM 1547 N N . LYS B 1 47 ? -14.875 -10.391 -9.469 1 84.12 47 LYS B N 1
ATOM 1548 C CA . LYS B 1 47 ? -15.898 -9.477 -8.953 1 84.12 47 LYS B CA 1
ATOM 1549 C C . LYS B 1 47 ? -15.344 -8.617 -7.824 1 84.12 47 LYS B C 1
ATOM 1551 O O . LYS B 1 47 ? -15.711 -7.441 -7.699 1 84.12 47 LYS B O 1
ATOM 1556 N N . ARG B 1 48 ? -14.539 -9.258 -6.969 1 80.88 48 ARG B N 1
ATOM 1557 C CA . ARG B 1 48 ? -14.242 -8.602 -5.699 1 80.88 48 ARG B CA 1
ATOM 1558 C C . ARG B 1 48 ? -12.766 -8.242 -5.602 1 80.88 48 ARG B C 1
ATOM 1560 O O . ARG B 1 48 ? -12.398 -7.285 -4.918 1 80.88 48 ARG B O 1
ATOM 1567 N N . CYS B 1 49 ? -11.984 -9.008 -6.297 1 81.06 49 CYS B N 1
ATOM 1568 C CA . CYS B 1 49 ? -10.539 -8.844 -6.133 1 81.06 49 CYS B CA 1
ATOM 1569 C C . CYS B 1 49 ? -9.945 -8.086 -7.309 1 81.06 49 CYS B C 1
ATOM 1571 O O . CYS B 1 49 ? -10.664 -7.391 -8.039 1 81.06 49 CYS B O 1
ATOM 1573 N N . GLN B 1 50 ? -8.648 -7.992 -7.301 1 79.94 50 GLN B N 1
ATOM 1574 C CA . GLN B 1 50 ? -7.945 -7.281 -8.359 1 79.94 50 GLN B CA 1
ATOM 1575 C C . GLN B 1 50 ? -6.949 -8.195 -9.07 1 79.94 50 GLN B C 1
ATOM 1577 O O . GLN B 1 50 ? -6.258 -8.984 -8.422 1 79.94 50 GLN B O 1
ATOM 1582 N N . PHE B 1 51 ? -6.98 -8.172 -10.406 1 83.75 51 PHE B N 1
ATOM 1583 C CA . PHE B 1 51 ? -5.977 -8.805 -11.25 1 83.75 51 PHE B CA 1
ATOM 1584 C C . PHE B 1 51 ? -5.008 -7.773 -11.812 1 83.75 51 PHE B C 1
ATOM 1586 O O . PHE B 1 51 ? -5.422 -6.688 -12.227 1 83.75 51 PHE B O 1
ATOM 1593 N N . PHE B 1 52 ? -3.734 -8.172 -11.719 1 79.38 52 PHE B N 1
ATOM 1594 C CA . PHE B 1 52 ? -2.682 -7.293 -12.211 1 79.38 52 PHE B CA 1
ATOM 1595 C C . PHE B 1 52 ? -1.894 -7.965 -13.328 1 79.38 52 PHE B C 1
ATOM 1597 O O . PHE B 1 52 ? -1.465 -9.109 -13.195 1 79.38 52 PHE B O 1
ATOM 1604 N N . GLN B 1 53 ? -1.801 -7.262 -14.414 1 77.81 53 GLN B N 1
ATOM 1605 C CA . GLN B 1 53 ? -0.912 -7.688 -15.492 1 77.81 53 GLN B CA 1
ATOM 1606 C C . GLN B 1 53 ? 0.358 -6.844 -15.523 1 77.81 53 GLN B C 1
ATOM 1608 O O . GLN B 1 53 ? 0.301 -5.621 -15.375 1 77.81 53 GLN B O 1
ATOM 1613 N N . TYR B 1 54 ? 1.39 -7.504 -15.406 1 71.5 54 TYR B N 1
ATOM 1614 C CA . TYR B 1 54 ? 2.682 -6.832 -15.484 1 71.5 54 TYR B CA 1
ATOM 1615 C C . TYR B 1 54 ? 3.445 -7.262 -16.734 1 71.5 54 TYR B C 1
ATOM 1617 O O . TYR B 1 54 ? 3.961 -8.383 -16.797 1 71.5 54 TYR B O 1
ATOM 1625 N N . ASN B 1 55 ? 3.604 -6.367 -17.656 1 70.12 55 ASN B N 1
ATOM 1626 C CA . ASN B 1 55 ? 4.344 -6.629 -18.891 1 70.12 55 ASN B CA 1
ATOM 1627 C C . ASN B 1 55 ? 3.832 -7.883 -19.594 1 70.12 55 ASN B C 1
ATOM 1629 O O . ASN B 1 55 ? 4.617 -8.75 -19.984 1 70.12 55 ASN B O 1
ATOM 1633 N N . THR B 1 56 ? 2.619 -8.141 -19.531 1 78.5 56 THR B N 1
ATOM 1634 C CA . THR B 1 56 ? 1.984 -9.258 -20.219 1 78.5 56 THR B CA 1
ATOM 1635 C C . THR B 1 56 ? 0.769 -8.789 -21.016 1 78.5 56 THR B C 1
ATOM 1637 O O . THR B 1 56 ? 0.225 -7.715 -20.75 1 78.5 56 THR B O 1
ATOM 1640 N N . ASN B 1 57 ? 0.401 -9.531 -22.031 1 82.81 57 ASN B N 1
ATOM 1641 C CA . ASN B 1 57 ? -0.757 -9.18 -22.844 1 82.81 57 ASN B CA 1
ATOM 1642 C C . ASN B 1 57 ? -2.002 -9.945 -22.406 1 82.81 57 ASN B C 1
ATOM 1644 O O . ASN B 1 57 ? -3.008 -9.969 -23.125 1 82.81 57 ASN B O 1
ATOM 1648 N N . MET B 1 58 ? -1.861 -10.586 -21.312 1 86.44 58 MET B N 1
ATOM 1649 C CA . MET B 1 58 ? -3.018 -11.289 -20.766 1 86.44 58 MET B CA 1
ATOM 1650 C C . MET B 1 58 ? -3.877 -10.352 -19.922 1 86.44 58 MET B C 1
ATOM 1652 O O . MET B 1 58 ? -3.365 -9.633 -19.062 1 86.44 58 MET B O 1
ATOM 1656 N N . SER B 1 59 ? -5.219 -10.414 -20.141 1 85.88 59 SER B N 1
ATOM 1657 C CA . SER B 1 59 ? -6.094 -9.422 -19.516 1 85.88 59 SER B CA 1
ATOM 1658 C C . SER B 1 59 ? -6.91 -10.031 -18.391 1 85.88 59 SER B C 1
ATOM 1660 O O . SER B 1 59 ? -7.672 -9.328 -17.719 1 85.88 59 SER B O 1
ATOM 1662 N N . SER B 1 60 ? -6.801 -11.359 -18.266 1 87.75 60 SER B N 1
ATOM 1663 C CA . SER B 1 60 ? -7.605 -12 -17.219 1 87.75 60 SER B CA 1
ATOM 1664 C C . SER B 1 60 ? -6.91 -13.234 -16.656 1 87.75 60 SER B C 1
ATOM 1666 O O . SER B 1 60 ? -6.039 -13.812 -17.312 1 87.75 60 SER B O 1
ATOM 1668 N N . MET B 1 61 ? -7.355 -13.57 -15.477 1 90.56 61 MET B N 1
ATOM 1669 C CA . MET B 1 61 ? -6.863 -14.797 -14.859 1 90.56 61 MET B CA 1
ATOM 1670 C C . MET B 1 61 ? -7.234 -16.016 -15.703 1 90.56 61 MET B C 1
ATOM 1672 O O . MET B 1 61 ? -6.453 -16.969 -15.805 1 90.56 61 MET B O 1
ATOM 1676 N N . GLU B 1 62 ? -8.406 -15.945 -16.266 1 91.25 62 GLU B N 1
ATOM 1677 C CA . GLU B 1 62 ? -8.844 -17.031 -17.125 1 91.25 62 GLU B CA 1
ATOM 1678 C C . GLU B 1 62 ? -7.863 -17.25 -18.281 1 91.25 62 GLU B C 1
ATOM 1680 O O . GLU B 1 62 ? -7.52 -18.391 -18.594 1 91.25 62 GLU B O 1
ATOM 1685 N N . GLU B 1 63 ? -7.523 -16.203 -18.953 1 91.5 63 GLU B N 1
ATOM 1686 C CA . GLU B 1 63 ? -6.543 -16.312 -20.031 1 91.5 63 GLU B CA 1
ATOM 1687 C C . GLU B 1 63 ? -5.23 -16.906 -19.531 1 91.5 63 GLU B C 1
ATOM 1689 O O . GLU B 1 63 ? -4.641 -17.766 -20.188 1 91.5 63 GLU B O 1
ATOM 1694 N N . PHE B 1 64 ? -4.82 -16.484 -18.438 1 92.31 64 PHE B N 1
ATOM 1695 C CA . PHE B 1 64 ? -3.555 -16.969 -17.891 1 92.31 64 PHE B CA 1
ATOM 1696 C C . PHE B 1 64 ? -3.613 -18.469 -17.641 1 92.31 64 PHE B C 1
ATOM 1698 O O . PHE B 1 64 ? -2.695 -19.203 -18.016 1 92.31 64 PHE B O 1
ATOM 1705 N N . PHE B 1 65 ? -4.656 -18.875 -17 1 93.31 65 PHE B N 1
ATOM 1706 C CA . PHE B 1 65 ? -4.691 -20.281 -16.625 1 93.31 65 PHE B CA 1
ATOM 1707 C C . PHE B 1 65 ? -5.047 -21.156 -17.828 1 93.31 65 PHE B C 1
ATOM 1709 O O . PHE B 1 65 ? -5.188 -22.375 -17.688 1 93.31 65 PHE B O 1
ATOM 1716 N N . ASN B 1 66 ? -5.094 -20.594 -18.984 1 91.94 66 ASN B N 1
ATOM 1717 C CA . ASN B 1 66 ? -5.285 -21.328 -20.234 1 91.94 66 ASN B CA 1
ATOM 1718 C C . ASN B 1 66 ? -4.109 -21.125 -21.188 1 91.94 66 ASN B C 1
ATOM 1720 O O . ASN B 1 66 ? -4.211 -21.422 -22.375 1 91.94 66 ASN B O 1
ATOM 1724 N N . ILE B 1 67 ? -3.109 -20.625 -20.688 1 92.56 67 ILE B N 1
ATOM 1725 C CA . ILE B 1 67 ? -1.957 -20.391 -21.547 1 92.56 67 ILE B CA 1
ATOM 1726 C C . ILE B 1 67 ? -1.34 -21.719 -21.953 1 92.56 67 ILE B C 1
ATOM 1728 O O . ILE B 1 67 ? -1.541 -22.75 -21.297 1 92.56 67 ILE B O 1
ATOM 1732 N N . SER B 1 68 ? -0.556 -21.672 -23.078 1 94.12 68 SER B N 1
ATOM 1733 C CA . SER B 1 68 ? 0.122 -22.875 -23.562 1 94.12 68 SER B CA 1
ATOM 1734 C C . SER B 1 68 ? 1.303 -23.234 -22.656 1 94.12 68 SER B C 1
ATOM 1736 O O . SER B 1 68 ? 1.854 -22.359 -21.984 1 94.12 68 SER B O 1
ATOM 1738 N N . LYS B 1 69 ? 1.653 -24.547 -22.672 1 93.88 69 LYS B N 1
ATOM 1739 C CA . LYS B 1 69 ? 2.85 -24.9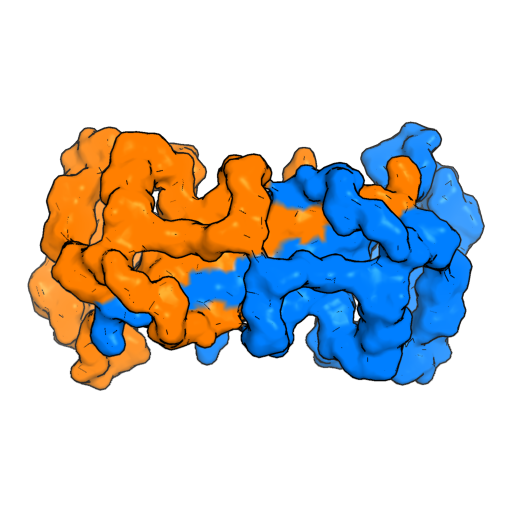84 -21.953 1 93.88 69 LYS B CA 1
ATOM 1740 C C . LYS B 1 69 ? 4.09 -24.25 -22.453 1 93.88 69 LYS B C 1
ATOM 1742 O O . LYS B 1 69 ? 4.965 -23.891 -21.672 1 93.88 69 LYS B O 1
ATOM 1747 N N . SER B 1 70 ? 4.199 -24.016 -23.75 1 93.56 70 SER B N 1
ATOM 1748 C CA . SER B 1 70 ? 5.324 -23.312 -24.359 1 93.56 70 SER B CA 1
ATOM 1749 C C . SER B 1 70 ? 5.469 -21.906 -23.797 1 93.56 70 SER B C 1
ATOM 1751 O O . SER B 1 70 ? 6.578 -21.469 -23.469 1 93.56 70 SER B O 1
ATOM 1753 N N . ARG B 1 71 ? 4.422 -21.219 -23.547 1 92 71 ARG B N 1
ATOM 1754 C CA . ARG B 1 71 ? 4.453 -19.875 -22.984 1 92 71 ARG B CA 1
ATOM 1755 C C . ARG B 1 71 ? 4.777 -19.906 -21.5 1 92 71 ARG B C 1
ATOM 1757 O O . ARG B 1 71 ? 5.523 -19.062 -21 1 92 71 ARG B O 1
ATOM 1764 N N . LEU B 1 72 ? 4.168 -20.875 -20.906 1 92.81 72 LEU B N 1
ATOM 1765 C CA . LEU B 1 72 ? 4.43 -21.047 -19.484 1 92.81 72 LEU B CA 1
ATOM 1766 C C . LEU B 1 72 ? 5.922 -21.219 -19.219 1 92.81 72 LEU B C 1
ATOM 1768 O O . LEU B 1 72 ? 6.449 -20.688 -18.234 1 92.81 72 LEU B O 1
ATOM 1772 N N . GLU B 1 73 ? 6.637 -21.844 -20.125 1 91.19 73 GLU B N 1
ATOM 1773 C CA . GLU B 1 73 ? 8.055 -22.156 -19.953 1 91.19 73 GLU B CA 1
ATOM 1774 C C . GLU B 1 73 ? 8.938 -21.031 -20.5 1 91.19 73 GLU B C 1
ATOM 1776 O O . GLU B 1 73 ? 10.164 -21.125 -20.438 1 91.19 73 GLU B O 1
ATOM 1781 N N . GLY B 1 74 ? 8.297 -19.984 -21.062 1 89.69 74 GLY B N 1
ATOM 1782 C CA . GLY B 1 74 ? 9.047 -18.812 -21.453 1 89.69 74 GLY B CA 1
ATOM 1783 C C . GLY B 1 74 ? 9.484 -18.844 -22.906 1 89.69 74 GLY B C 1
ATOM 1784 O O . GLY B 1 74 ? 10.375 -18.094 -23.312 1 89.69 74 GLY B O 1
ATOM 1785 N N . ASN B 1 75 ? 8.914 -19.719 -23.672 1 91.31 75 ASN B N 1
ATOM 1786 C CA . ASN B 1 75 ? 9.328 -19.875 -25.062 1 91.31 75 ASN B CA 1
ATOM 1787 C C . ASN B 1 75 ? 8.516 -18.984 -25.984 1 91.31 75 ASN B C 1
ATOM 1789 O O . ASN B 1 75 ? 8.688 -19.016 -27.203 1 91.31 75 ASN B O 1
ATOM 1793 N N . GLU B 1 76 ? 7.57 -18.297 -25.438 1 91.12 76 GLU B N 1
ATOM 1794 C CA . GLU B 1 76 ? 6.766 -17.328 -26.172 1 91.12 76 GLU B CA 1
ATOM 1795 C C . GLU B 1 76 ? 6.82 -15.953 -25.5 1 91.12 76 GLU B C 1
ATOM 1797 O O . GLU B 1 76 ? 7.863 -15.555 -24.984 1 91.12 76 GLU B O 1
ATOM 1802 N N . ASP B 1 77 ? 5.727 -15.203 -25.609 1 89.19 77 ASP B N 1
ATOM 1803 C CA . ASP B 1 77 ? 5.691 -13.852 -25.031 1 89.19 77 ASP B CA 1
ATOM 1804 C C . ASP B 1 77 ? 5.875 -13.891 -23.516 1 89.19 77 ASP B C 1
ATOM 1806 O O . ASP B 1 77 ? 5.359 -14.789 -22.859 1 89.19 77 ASP B O 1
ATOM 1810 N N . HIS B 1 78 ? 6.566 -12.891 -23.062 1 88.12 78 HIS B N 1
ATOM 1811 C CA . HIS B 1 78 ? 6.801 -12.75 -21.641 1 88.12 78 HIS B CA 1
ATOM 1812 C C . HIS B 1 78 ? 5.484 -12.633 -20.875 1 88.12 78 HIS B C 1
ATOM 1814 O O . HIS B 1 78 ? 4.496 -12.125 -21.406 1 88.12 78 HIS B O 1
ATOM 1820 N N . TRP B 1 79 ? 5.516 -13.148 -19.641 1 88.69 79 TRP B N 1
ATOM 1821 C CA . TRP B 1 79 ? 4.332 -12.984 -18.797 1 88.69 79 TRP B CA 1
ATOM 1822 C C . TRP B 1 79 ? 4.723 -12.828 -17.344 1 88.69 79 TRP B C 1
ATOM 1824 O O . TRP B 1 79 ? 5.711 -13.406 -16.891 1 88.69 79 TRP B O 1
ATOM 1834 N N . TYR B 1 80 ? 4.094 -11.891 -16.688 1 87.31 80 TYR B N 1
ATOM 1835 C CA . TYR B 1 80 ? 4.137 -11.625 -15.25 1 87.31 80 TYR B CA 1
ATOM 1836 C C . TYR B 1 80 ? 2.805 -11.07 -14.758 1 87.31 80 TYR B C 1
ATOM 1838 O O . TYR B 1 80 ? 2.33 -10.047 -15.25 1 87.31 80 TYR B O 1
ATOM 1846 N N . ILE B 1 81 ? 2.197 -11.828 -13.789 1 87.56 81 ILE B N 1
ATOM 1847 C CA . ILE B 1 81 ? 0.854 -11.438 -13.375 1 87.56 81 ILE B CA 1
ATOM 1848 C C . ILE B 1 81 ? 0.769 -11.43 -11.852 1 87.56 81 ILE B C 1
ATOM 1850 O O . ILE B 1 81 ? 1.651 -11.961 -11.172 1 87.56 81 ILE B O 1
ATOM 1854 N N . GLY B 1 82 ? -0.262 -10.797 -11.383 1 89.06 82 GLY B N 1
ATOM 1855 C CA . GLY B 1 82 ? -0.593 -10.797 -9.969 1 89.06 82 GLY B CA 1
ATOM 1856 C C . GLY B 1 82 ? -2.082 -10.68 -9.703 1 89.06 82 GLY B C 1
ATOM 1857 O O . GLY B 1 82 ? -2.83 -10.18 -10.547 1 89.06 82 GLY B O 1
ATOM 1858 N N . TRP B 1 83 ? -2.48 -11.211 -8.523 1 87.75 83 TRP B N 1
ATOM 1859 C CA . TRP B 1 83 ? -3.861 -11.016 -8.094 1 87.75 83 TRP B CA 1
ATOM 1860 C C . TRP B 1 83 ? -3.951 -10.93 -6.578 1 87.75 83 TRP B C 1
ATOM 1862 O O . TRP B 1 83 ? -3.127 -11.508 -5.863 1 87.75 83 TRP B O 1
ATOM 1872 N N . SER B 1 84 ? -4.91 -10.164 -6.145 1 87.19 84 SER B N 1
ATOM 1873 C CA . SER B 1 84 ? -5.113 -10.016 -4.707 1 87.19 84 SER B CA 1
ATOM 1874 C C . 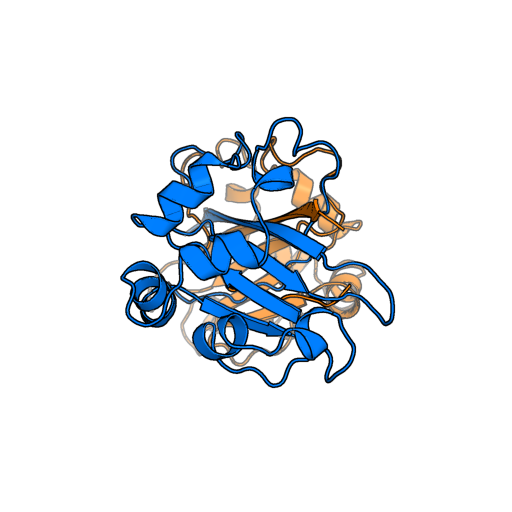SER B 1 84 ? -5.977 -11.148 -4.156 1 87.19 84 SER B C 1
ATOM 1876 O O . SER B 1 84 ? -6.812 -11.703 -4.871 1 87.19 84 SER B O 1
ATOM 1878 N N . ASN B 1 85 ? -5.695 -11.492 -2.949 1 83.94 85 ASN B N 1
ATOM 1879 C CA . ASN B 1 85 ? -6.562 -12.375 -2.178 1 83.94 85 ASN B CA 1
ATOM 1880 C C . ASN B 1 85 ? -7.57 -11.594 -1.345 1 83.94 85 ASN B C 1
ATOM 1882 O O . ASN B 1 85 ? -7.195 -10.93 -0.375 1 83.94 85 ASN B O 1
ATOM 1886 N N . CYS B 1 86 ? -8.867 -11.656 -1.707 1 78.56 86 CYS B N 1
ATOM 1887 C CA . CYS B 1 86 ? -9.891 -10.867 -1.039 1 78.56 86 CYS B CA 1
ATOM 1888 C C . CYS B 1 86 ? -10.734 -11.734 -0.113 1 78.56 86 CYS B C 1
ATOM 1890 O O . CYS B 1 86 ? -11.836 -11.336 0.285 1 78.56 86 CYS B O 1
ATOM 1892 N N . GLY B 1 87 ? -10.172 -12.828 0.147 1 79.12 87 GLY B N 1
ATOM 1893 C CA . GLY B 1 87 ? -10.844 -13.711 1.09 1 79.12 87 GLY B CA 1
ATOM 1894 C C . GLY B 1 87 ? -11.828 -14.648 0.427 1 79.12 87 GLY B C 1
ATOM 1895 O O . GLY B 1 87 ? -11.609 -15.102 -0.7 1 79.12 87 GLY B O 1
ATOM 1896 N N . GLY B 1 88 ? -12.82 -15.078 1.25 1 80.69 88 GLY B N 1
ATOM 1897 C CA . GLY B 1 88 ? -13.727 -16.109 0.781 1 80.69 88 GLY B CA 1
ATOM 1898 C C . GLY B 1 88 ? -13.164 -17.516 0.917 1 80.69 88 GLY B C 1
ATOM 1899 O O . GLY B 1 88 ? -12.148 -17.719 1.59 1 80.69 88 GLY B O 1
ATOM 1900 N N . LYS B 1 89 ? -13.922 -18.406 0.22 1 84.56 89 LYS B N 1
ATOM 19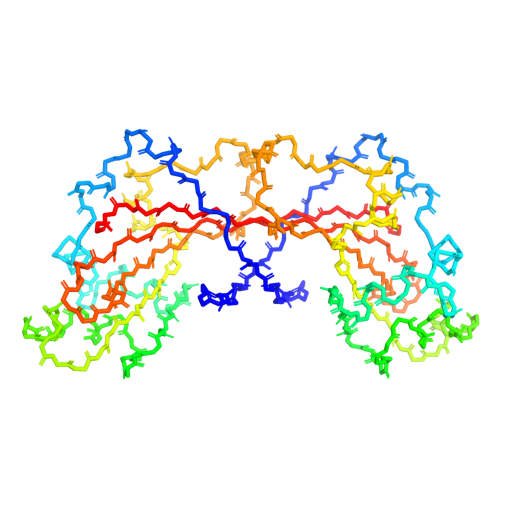01 C CA . LYS B 1 89 ? -13.508 -19.812 0.351 1 84.56 89 LYS B CA 1
ATOM 1902 C C . LYS B 1 89 ? -12.117 -20.031 -0.234 1 84.56 89 LYS B C 1
ATOM 1904 O O . LYS B 1 89 ? -11.258 -20.641 0.407 1 84.56 89 LYS B O 1
ATOM 1909 N N . SER B 1 90 ? -11.898 -19.594 -1.445 1 86.06 90 SER B N 1
ATOM 1910 C CA . SER B 1 90 ? -10.609 -19.766 -2.1 1 86.06 90 SER B CA 1
ATOM 1911 C C . SER B 1 90 ? -9.508 -19 -1.378 1 86.06 90 SER B C 1
ATOM 1913 O O . SER B 1 90 ? -8.398 -19.5 -1.217 1 86.06 90 SER B O 1
ATOM 1915 N N . GLY B 1 91 ? -9.859 -17.812 -0.938 1 85.06 91 GLY B N 1
ATOM 1916 C CA . GLY B 1 91 ? -8.891 -17.031 -0.182 1 85.06 91 GLY B CA 1
ATOM 1917 C C . GLY B 1 91 ? -8.484 -17.688 1.127 1 85.06 91 GLY B C 1
ATOM 1918 O O . GLY B 1 91 ? -7.309 -17.688 1.49 1 85.06 91 GLY B O 1
ATOM 1919 N N . ASN B 1 92 ? -9.398 -18.234 1.692 1 86.44 92 ASN B N 1
ATOM 1920 C CA . ASN B 1 92 ? -9.125 -18.922 2.947 1 86.44 92 ASN B CA 1
ATOM 1921 C C . ASN B 1 92 ? -8.289 -20.172 2.727 1 86.44 92 ASN B C 1
ATOM 1923 O O . ASN B 1 92 ? -7.438 -20.516 3.553 1 86.44 92 ASN B O 1
ATOM 1927 N N . MET B 1 93 ? -8.641 -20.859 1.639 1 88.81 93 MET B N 1
ATOM 1928 C CA . MET B 1 93 ? -7.836 -22.031 1.288 1 88.81 93 MET B CA 1
ATOM 1929 C C . MET B 1 93 ? -6.371 -21.641 1.104 1 88.81 93 MET B C 1
ATOM 1931 O O . MET B 1 93 ? -5.477 -22.328 1.59 1 88.81 93 MET B O 1
ATOM 1935 N N . LEU B 1 94 ? -6.145 -20.547 0.474 1 91.06 94 LEU B N 1
ATOM 1936 C CA . LEU B 1 94 ? -4.777 -20.094 0.25 1 91.06 94 LEU B CA 1
ATOM 1937 C C . LEU B 1 94 ? -4.117 -19.688 1.563 1 91.06 94 LEU B C 1
ATOM 1939 O O . LEU B 1 94 ? -2.938 -19.984 1.783 1 91.06 94 LEU B O 1
ATOM 1943 N N . ARG B 1 95 ? -4.867 -19.062 2.416 1 87.81 95 ARG B N 1
ATOM 1944 C CA . ARG B 1 95 ? -4.332 -18.562 3.68 1 87.81 95 ARG B CA 1
ATOM 1945 C C . ARG B 1 95 ? -3.982 -19.719 4.617 1 87.81 95 ARG B C 1
ATOM 1947 O O . ARG B 1 95 ? -3.293 -19.531 5.621 1 87.81 95 ARG B O 1
ATOM 1954 N N . GLY B 1 96 ? -4.387 -20.859 4.281 1 89.31 96 GLY B N 1
ATOM 1955 C CA . GLY B 1 96 ? -3.934 -22.047 4.996 1 89.31 96 GLY B CA 1
ATOM 1956 C C . GLY B 1 96 ? -2.482 -22.391 4.719 1 89.31 96 GLY B C 1
ATOM 1957 O O . GLY B 1 96 ? -1.879 -23.188 5.438 1 89.31 96 GLY B O 1
ATOM 1958 N N . HIS B 1 97 ? -1.884 -21.781 3.703 1 92.62 97 HIS B N 1
ATOM 1959 C CA . HIS B 1 97 ? -0.544 -22.156 3.264 1 92.62 97 HIS B CA 1
ATOM 1960 C C . HIS B 1 97 ? 0.469 -21.062 3.598 1 92.62 97 HIS B C 1
ATOM 1962 O O . HIS B 1 97 ? 1.669 -21.234 3.371 1 92.62 97 HIS B O 1
ATOM 1968 N N . TYR B 1 98 ? 0.019 -19.938 4.09 1 85.81 98 TYR B N 1
ATOM 1969 C CA . TYR B 1 98 ? 0.906 -18.859 4.523 1 85.81 98 TYR B CA 1
ATOM 1970 C C . TYR B 1 98 ? 0.31 -18.109 5.707 1 85.81 98 TYR B C 1
ATOM 1972 O O . TYR B 1 98 ? -0.861 -18.297 6.043 1 85.81 98 TYR B O 1
ATOM 1980 N N . LYS B 1 99 ? 1.152 -17.344 6.414 1 75.62 99 LYS B N 1
ATOM 1981 C CA . LYS B 1 99 ? 0.701 -16.547 7.551 1 75.62 99 LYS B CA 1
ATOM 1982 C C . LYS B 1 99 ? 0.923 -15.055 7.301 1 75.62 99 LYS B C 1
ATOM 1984 O O . LYS B 1 99 ? 1.95 -14.656 6.746 1 75.62 99 LYS B O 1
ATOM 1989 N N . LEU B 1 100 ? -0.183 -14.383 7.582 1 68.5 100 LEU B N 1
ATOM 1990 C CA . LEU B 1 100 ? -0.024 -12.93 7.59 1 68.5 100 LEU B CA 1
ATOM 1991 C C . LEU B 1 100 ? 0.847 -12.484 8.758 1 68.5 100 LEU B C 1
ATOM 1993 O O . LEU B 1 100 ? 0.859 -13.133 9.812 1 68.5 100 LEU B O 1
ATOM 1997 N N . PRO B 1 101 ? 1.675 -11.539 8.523 1 58.5 101 PRO B N 1
ATOM 1998 C CA . PRO B 1 101 ? 2.498 -11.086 9.648 1 58.5 101 PRO B CA 1
ATOM 1999 C C . PRO B 1 101 ? 1.685 -10.852 10.914 1 58.5 101 PRO B C 1
ATOM 2001 O O . PRO B 1 101 ? 0.572 -10.32 10.852 1 58.5 101 PRO B O 1
ATOM 2004 N N . TYR B 1 102 ? 2.098 -11.539 12 1 52.28 102 TYR B N 1
ATOM 2005 C CA . TYR B 1 102 ? 1.413 -11.531 13.289 1 52.28 102 TYR B CA 1
ATOM 2006 C C . TYR B 1 102 ? 1.147 -10.102 13.758 1 52.28 102 TYR B C 1
ATOM 2008 O O . TYR B 1 102 ? 0.262 -9.867 14.586 1 52.28 102 TYR B O 1
ATOM 2016 N N . PHE B 1 103 ? 1.997 -9.289 13.438 1 46.03 103 PHE B N 1
ATOM 2017 C CA . PHE B 1 103 ? 1.888 -7.949 13.992 1 46.03 103 PHE B CA 1
ATOM 2018 C C . PHE B 1 103 ? 0.739 -7.184 13.344 1 46.03 103 PHE B C 1
ATOM 2020 O O . PHE B 1 103 ? 0.466 -6.039 13.703 1 46.03 103 PHE B O 1
ATOM 2027 N N . LEU B 1 104 ? 0.272 -7.859 12.414 1 50.72 104 LEU B N 1
ATOM 2028 C CA . LEU B 1 104 ? -0.923 -7.227 11.867 1 50.72 104 LEU B CA 1
ATOM 2029 C C . LEU B 1 104 ? -2.076 -7.289 12.859 1 50.72 104 LEU B C 1
ATOM 2031 O O . LEU B 1 104 ? -2.334 -8.336 13.453 1 50.72 104 LEU B O 1
ATOM 2035 N N . PRO B 1 105 ? -2.377 -6.133 13.492 1 44.88 105 PRO B N 1
ATOM 2036 C CA . PRO B 1 105 ? -3.504 -6.254 14.422 1 44.88 105 PRO B CA 1
ATOM 2037 C C . PRO B 1 105 ? -4.59 -7.195 13.906 1 44.88 105 PRO B C 1
ATOM 2039 O O . PRO B 1 105 ? -4.793 -7.312 12.695 1 44.88 105 PRO B O 1
ATOM 2042 N N . GLY B 1 106 ? -4.75 -8.172 14.75 1 44.62 106 GLY B N 1
ATOM 2043 C CA . GLY B 1 106 ? -5.824 -9.109 14.461 1 44.62 106 GLY B CA 1
ATOM 2044 C C . GLY B 1 106 ? -7.027 -8.453 13.812 1 44.62 106 GLY B C 1
ATOM 2045 O O . GLY B 1 106 ? -7.805 -9.117 13.125 1 44.62 106 GLY B O 1
ATOM 2046 N N . GLU B 1 107 ? -7.336 -7.379 14.398 1 41.44 107 GLU B N 1
ATOM 2047 C CA . GLU B 1 107 ? -8.438 -6.672 13.75 1 41.44 107 GLU B CA 1
ATOM 2048 C C . GLU B 1 107 ? -8.008 -6.113 12.391 1 41.44 107 GLU B C 1
ATOM 2050 O O . GLU B 1 107 ? -8.102 -4.906 12.148 1 41.44 107 GLU B O 1
ATOM 2055 N N . LEU B 1 108 ? -6.98 -6.582 12 1 45.28 108 LEU B N 1
ATOM 2056 C CA . LEU B 1 108 ? -6.516 -6.105 10.703 1 45.28 108 LEU B CA 1
ATOM 2057 C C . LEU B 1 108 ? -7.688 -5.918 9.742 1 45.28 108 LEU B C 1
ATOM 2059 O O . LEU B 1 108 ? -8.555 -6.789 9.633 1 45.28 108 LEU B O 1
ATOM 2063 N N . ASP B 1 109 ? -7.812 -4.711 9.445 1 45.31 109 ASP B N 1
ATOM 2064 C CA . ASP B 1 109 ? -8.797 -4.113 8.547 1 45.31 109 ASP B CA 1
ATOM 2065 C C . ASP B 1 109 ? -8.969 -4.957 7.281 1 45.31 109 ASP B C 1
ATOM 2067 O O . ASP B 1 109 ? -8.016 -5.582 6.812 1 45.31 109 ASP B O 1
ATOM 2071 N N . HIS B 1 110 ? -10.023 -5.363 7.062 1 46.31 110 HIS B N 1
ATOM 2072 C CA . HIS B 1 110 ? -10.586 -5.883 5.816 1 46.31 110 HIS B CA 1
ATOM 2073 C C . HIS B 1 110 ? -9.812 -5.371 4.609 1 46.31 110 HIS B C 1
ATOM 2075 O O . HIS B 1 110 ? -10.016 -5.84 3.488 1 46.31 110 HIS B O 1
ATOM 2081 N N . SER B 1 111 ? -8.742 -4.41 5.035 1 50.16 111 SER B N 1
ATOM 2082 C CA . SER B 1 111 ? -8.141 -3.828 3.842 1 50.16 111 SER B CA 1
ATOM 2083 C C . SER B 1 111 ? -6.781 -4.457 3.543 1 50.16 111 SER B C 1
ATOM 2085 O O . SER B 1 111 ? -6.203 -4.223 2.479 1 50.16 111 SER B 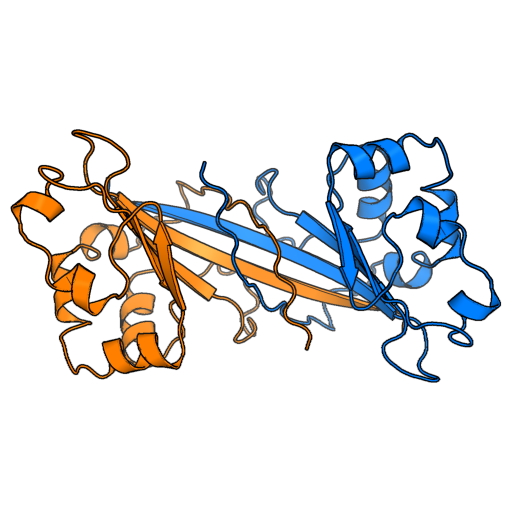O 1
ATOM 2087 N N . ALA B 1 112 ? -6.234 -5.113 4.551 1 59.59 112 ALA B N 1
ATOM 2088 C CA . ALA B 1 112 ? -4.996 -5.82 4.238 1 59.59 112 ALA B CA 1
ATOM 2089 C C . ALA B 1 112 ? -5.188 -6.777 3.068 1 59.59 112 ALA B C 1
ATOM 2091 O O . ALA B 1 112 ? -6.141 -7.562 3.053 1 59.59 112 ALA B O 1
ATOM 2092 N N . ARG B 1 113 ? -4.453 -6.363 2.031 1 69.44 113 ARG B N 1
ATOM 2093 C CA . ARG B 1 113 ? -4.535 -7.254 0.879 1 69.44 113 ARG B CA 1
ATOM 2094 C C . ARG B 1 113 ? -3.24 -8.039 0.701 1 69.44 113 ARG B C 1
ATOM 2096 O O . ARG B 1 113 ? -2.15 -7.512 0.932 1 69.44 113 ARG B O 1
ATOM 2103 N N . ASP B 1 114 ? -3.479 -9.258 0.662 1 80.94 114 ASP B N 1
ATOM 2104 C CA . ASP B 1 114 ? -2.365 -10.102 0.237 1 80.94 114 ASP B CA 1
ATOM 2105 C C . ASP B 1 114 ? -2.467 -10.438 -1.249 1 80.94 114 ASP B C 1
ATOM 2107 O O . ASP B 1 114 ? -3.566 -10.523 -1.797 1 80.94 114 ASP B O 1
ATOM 2111 N N . TRP B 1 115 ? -1.283 -10.414 -1.789 1 85.56 115 TRP B N 1
ATOM 2112 C CA . TRP B 1 115 ? -1.162 -10.602 -3.23 1 85.56 115 TRP B CA 1
ATOM 2113 C C . TRP B 1 115 ? -0.267 -11.789 -3.555 1 85.56 115 TRP B C 1
ATOM 2115 O O . TRP B 1 115 ? 0.72 -12.039 -2.857 1 85.56 115 TRP B O 1
ATOM 2125 N N . ILE B 1 116 ? -0.677 -12.422 -4.645 1 89.56 116 ILE B N 1
ATOM 2126 C CA . ILE B 1 116 ? 0.182 -13.445 -5.234 1 89.56 116 ILE B CA 1
ATOM 2127 C C . ILE B 1 116 ? 0.637 -13 -6.621 1 89.56 116 ILE B C 1
ATOM 2129 O O . ILE B 1 116 ? -0.173 -12.531 -7.43 1 89.56 116 ILE B O 1
ATOM 2133 N N . PHE B 1 117 ? 1.922 -13.094 -6.797 1 88.88 117 PHE B N 1
ATOM 2134 C CA . PHE B 1 117 ? 2.506 -12.773 -8.094 1 88.88 117 PHE B CA 1
ATOM 2135 C C . PHE B 1 117 ? 3.209 -13.992 -8.68 1 88.88 117 PHE B C 1
ATOM 2137 O O . PHE B 1 117 ? 3.854 -14.758 -7.957 1 88.88 117 PHE B O 1
ATOM 2144 N N . MET B 1 118 ? 3.084 -14.117 -9.969 1 91.38 118 MET B N 1
ATOM 2145 C CA . MET B 1 118 ? 3.76 -15.188 -10.695 1 91.38 118 MET 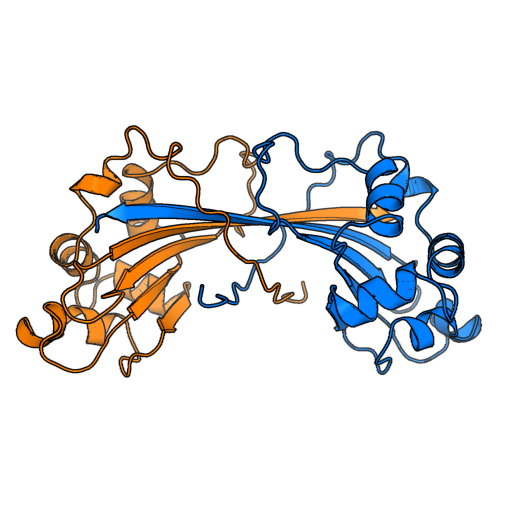B CA 1
ATOM 2146 C C . MET B 1 118 ? 4.348 -14.672 -12 1 91.38 118 MET B C 1
ATOM 2148 O O . MET B 1 118 ? 3.734 -13.852 -12.688 1 91.38 118 MET B O 1
ATOM 2152 N N . GLY B 1 119 ? 5.492 -15.172 -12.328 1 90.75 119 GLY B N 1
ATOM 2153 C CA . GLY B 1 119 ? 6.023 -14.789 -13.633 1 90.75 119 GLY B CA 1
ATOM 2154 C C . GLY B 1 119 ? 7.445 -15.273 -13.859 1 90.75 119 GLY B C 1
ATOM 2155 O O . GLY B 1 119 ? 8.039 -15.898 -12.977 1 90.75 119 GLY B O 1
ATOM 2156 N N . LEU B 1 120 ? 7.832 -15.102 -15.078 1 87.81 120 LEU B N 1
ATOM 2157 C CA . LEU B 1 120 ? 9.211 -15.344 -15.484 1 87.81 120 LEU B CA 1
ATOM 2158 C C . LEU B 1 120 ? 10.031 -14.055 -15.43 1 87.81 120 LEU B C 1
ATOM 2160 O O . LEU B 1 120 ? 9.734 -13.094 -16.141 1 87.81 120 LEU B O 1
ATOM 2164 N N . PRO B 1 121 ? 10.977 -13.867 -14.453 1 75.44 121 PRO B N 1
ATOM 2165 C CA . PRO B 1 121 ? 11.719 -12.609 -14.328 1 75.44 121 PRO B CA 1
ATOM 2166 C C . PRO B 1 121 ? 12.594 -12.312 -15.539 1 75.44 121 PRO B C 1
ATOM 2168 O O . PRO B 1 121 ? 12.945 -11.156 -15.789 1 75.44 121 PRO B O 1
ATOM 2171 N N . GLY B 1 122 ? 12.984 -13.273 -16.297 1 73.12 122 GLY B N 1
ATOM 2172 C CA . GLY B 1 122 ? 13.812 -13.125 -17.484 1 73.12 122 GLY B CA 1
ATOM 2173 C C . GLY B 1 122 ? 13.992 -14.422 -18.25 1 73.12 122 GLY B C 1
ATOM 2174 O O . GLY B 1 122 ? 13.547 -15.484 -17.797 1 73.12 122 GLY B O 1
ATOM 2175 N N . PRO B 1 123 ? 14.531 -14.133 -19.469 1 71.94 123 PRO B N 1
ATOM 2176 C CA . PRO B 1 123 ? 14.766 -15.344 -20.266 1 71.94 123 PRO B CA 1
ATOM 2177 C C . PRO B 1 123 ? 15.586 -16.391 -19.516 1 71.94 123 PRO B C 1
ATOM 2179 O O . PRO B 1 123 ? 16.656 -16.062 -18.984 1 71.94 123 PRO B O 1
ATOM 2182 N N . GLY B 1 124 ? 15.055 -17.641 -19.5 1 75.69 124 GLY B N 1
ATOM 2183 C CA . GLY B 1 124 ? 15.773 -18.766 -18.938 1 75.69 124 GLY B CA 1
ATOM 2184 C C . GLY B 1 124 ? 15.656 -18.844 -17.422 1 75.69 124 GLY B C 1
ATOM 2185 O O . GLY B 1 124 ? 16.109 -19.812 -16.812 1 75.69 124 GLY B O 1
ATOM 2186 N N . ALA B 1 125 ? 15.156 -17.812 -16.859 1 79.75 125 ALA B N 1
ATOM 2187 C CA . ALA B 1 125 ? 14.992 -17.859 -15.406 1 79.75 125 ALA B CA 1
ATOM 2188 C C . ALA B 1 125 ? 13.773 -18.688 -15.016 1 79.75 125 ALA B C 1
ATOM 2190 O O . ALA B 1 125 ? 12.797 -18.766 -15.773 1 79.75 125 ALA B O 1
ATOM 2191 N N . PRO B 1 126 ? 13.898 -19.391 -13.914 1 86.81 126 PRO B N 1
ATOM 2192 C CA . PRO B 1 126 ? 12.727 -20.141 -13.453 1 86.81 126 PRO B CA 1
ATOM 2193 C C . PRO B 1 126 ? 11.562 -19.234 -13.062 1 86.81 126 PRO B C 1
ATOM 2195 O O . PRO B 1 126 ? 11.773 -18.047 -12.766 1 86.81 126 PRO B O 1
ATOM 2198 N N . MET B 1 127 ? 10.406 -19.797 -13.148 1 89.19 127 MET B N 1
ATOM 2199 C CA . MET B 1 127 ? 9.203 -19.078 -12.742 1 89.19 127 MET B CA 1
ATOM 2200 C C . MET B 1 127 ? 9.258 -18.719 -11.258 1 89.19 127 MET B C 1
ATOM 2202 O O . MET B 1 127 ? 9.688 -19.531 -10.438 1 89.19 127 MET B O 1
ATOM 2206 N N . HIS B 1 128 ? 8.836 -17.531 -10.977 1 89.06 128 HIS B N 1
ATOM 2207 C CA . HIS B 1 128 ? 8.727 -17.062 -9.594 1 89.06 128 HIS B CA 1
ATOM 2208 C C . HIS B 1 128 ? 7.273 -17.062 -9.133 1 89.06 128 HIS B C 1
ATOM 2210 O O . HIS B 1 128 ? 6.375 -16.719 -9.898 1 89.06 128 HIS B O 1
ATOM 2216 N N . VAL B 1 129 ? 7.113 -17.531 -7.926 1 90.5 129 VAL B N 1
ATOM 2217 C CA . VAL B 1 129 ? 5.891 -17.219 -7.188 1 90.5 129 VAL B CA 1
ATOM 2218 C C . VAL B 1 129 ? 6.227 -16.359 -5.98 1 90.5 129 VAL B C 1
ATOM 2220 O O . VAL B 1 129 ? 7.07 -16.719 -5.156 1 90.5 129 VAL B O 1
ATOM 2223 N N . ASP B 1 130 ? 5.566 -15.242 -5.945 1 85.19 130 ASP B N 1
ATOM 2224 C CA . ASP B 1 130 ? 5.832 -14.297 -4.867 1 85.19 130 ASP B CA 1
ATOM 2225 C C . ASP B 1 130 ? 4.562 -13.992 -4.078 1 85.19 130 ASP B C 1
ATOM 2227 O O . ASP B 1 130 ? 3.469 -13.945 -4.645 1 85.19 130 ASP B O 1
ATOM 2231 N N . PHE B 1 131 ? 4.793 -13.852 -2.846 1 84.81 131 PHE B N 1
ATOM 2232 C CA . PHE B 1 131 ? 3.762 -13.359 -1.937 1 84.81 131 PHE B CA 1
ATOM 2233 C C . PHE B 1 131 ? 4.055 -11.922 -1.514 1 84.81 131 PHE B C 1
ATOM 2235 O O . PHE B 1 131 ? 5.191 -11.594 -1.168 1 84.81 131 PHE B O 1
ATOM 2242 N N . VAL B 1 132 ? 3.031 -11.086 -1.606 1 78.81 132 VAL B N 1
ATOM 2243 C CA . VAL B 1 132 ? 3.174 -9.711 -1.138 1 78.81 132 VAL B CA 1
ATOM 2244 C C . VAL B 1 132 ? 2.012 -9.359 -0.213 1 78.81 132 VAL B C 1
ATOM 2246 O O . VAL B 1 132 ? 0.85 -9.617 -0.537 1 78.81 132 VAL B O 1
ATOM 2249 N N . HIS B 1 133 ? 2.363 -8.891 0.908 1 78.62 133 HIS B N 1
ATOM 2250 C CA . HIS B 1 133 ? 1.368 -8.328 1.814 1 78.62 133 HIS B CA 1
ATOM 2251 C C . HIS B 1 133 ? 1.54 -6.82 1.957 1 78.62 133 HIS B C 1
ATOM 2253 O O . HIS B 1 133 ? 2.65 -6.336 2.18 1 78.62 133 HIS B O 1
ATOM 2259 N N . ALA B 1 134 ? 0.477 -6.176 1.73 1 74.69 134 ALA B N 1
ATOM 2260 C CA . ALA B 1 134 ? 0.457 -4.73 1.932 1 74.69 134 ALA B CA 1
ATOM 2261 C C . ALA B 1 134 ? -0.562 -4.336 2.998 1 74.69 134 ALA B C 1
ATOM 2263 O O . ALA B 1 134 ? -1.669 -4.879 3.037 1 74.69 134 ALA B O 1
ATOM 2264 N N . SER B 1 135 ? -0.1 -3.578 3.885 1 71.12 135 SER B N 1
ATOM 2265 C CA . SER B 1 135 ? -0.99 -3.092 4.934 1 71.12 135 SER B CA 1
ATOM 2266 C C . SER B 1 135 ? -0.823 -1.591 5.148 1 71.12 135 SER B C 1
ATOM 2268 O O . SER B 1 135 ? 0.253 -1.04 4.91 1 71.12 135 SER B O 1
ATOM 2270 N N . SER B 1 136 ? -1.912 -0.975 5.406 1 70.88 136 SER B N 1
ATOM 2271 C CA . SER B 1 136 ? -1.878 0.438 5.773 1 70.88 136 SER B CA 1
ATOM 2272 C C . SER B 1 136 ? -2.65 0.693 7.062 1 70.88 136 SER B C 1
ATOM 2274 O O . SER B 1 136 ? -3.631 0.006 7.352 1 70.88 136 SER B O 1
ATOM 2276 N N . TRP B 1 137 ? -2.047 1.502 7.812 1 71.75 137 TRP B N 1
ATOM 2277 C CA . TRP B 1 137 ? -2.635 1.929 9.078 1 71.75 137 TRP B CA 1
ATOM 2278 C C . TRP B 1 137 ? -2.781 3.445 9.125 1 71.75 137 TRP B C 1
ATOM 2280 O O . TRP B 1 137 ? -1.884 4.176 8.703 1 71.75 137 TRP B O 1
ATOM 2290 N N . GLN B 1 138 ? -3.986 3.803 9.555 1 74.75 138 GLN B N 1
ATOM 2291 C CA . GLN B 1 138 ? -4.25 5.234 9.633 1 74.75 138 GLN B CA 1
ATOM 2292 C C . GLN B 1 138 ? -4.645 5.645 11.047 1 74.75 138 GLN B C 1
ATOM 2294 O O . GLN B 1 138 ? -5.379 4.926 11.727 1 74.75 138 GLN B O 1
ATOM 2299 N N . ALA B 1 139 ? -4.113 6.684 11.492 1 77.38 139 ALA B N 1
ATOM 2300 C CA . ALA B 1 139 ? -4.504 7.32 12.742 1 77.38 139 ALA B CA 1
ATOM 2301 C C . ALA B 1 139 ? -4.891 8.781 12.523 1 77.38 139 ALA B C 1
ATOM 2303 O O . ALA B 1 139 ? -4.148 9.539 11.898 1 77.38 139 ALA B O 1
ATOM 2304 N N . GLN B 1 140 ? -6.145 9.07 13.016 1 80.94 140 GLN B N 1
ATOM 2305 C CA . GLN B 1 140 ? -6.492 10.492 13.047 1 80.94 140 GLN B CA 1
ATOM 2306 C C . GLN B 1 140 ? -5.848 11.18 14.25 1 80.94 140 GLN B C 1
ATOM 2308 O O . GLN B 1 140 ? -6.188 10.891 15.398 1 80.94 140 GLN B O 1
ATOM 2313 N N . LEU B 1 141 ? -4.938 12.086 14.008 1 86.69 141 LEU B N 1
ATOM 2314 C CA . LEU B 1 141 ? -4.18 12.742 15.062 1 86.69 141 LEU B CA 1
ATOM 2315 C C . LEU B 1 141 ? -4.973 13.898 15.672 1 86.69 141 LEU B C 1
ATOM 2317 O O . LEU B 1 141 ? -4.941 14.109 16.875 1 86.69 141 LEU B O 1
ATOM 2321 N N . SER B 1 142 ? -5.621 14.602 14.844 1 86.19 142 SER B N 1
ATOM 2322 C CA . SER B 1 142 ? -6.469 15.688 15.328 1 86.19 142 SER B CA 1
ATOM 2323 C C . SER B 1 142 ? -7.648 15.922 14.391 1 86.19 142 SER B C 1
ATOM 2325 O O . SER B 1 142 ? -7.578 15.609 13.195 1 86.19 142 SER B O 1
ATOM 2327 N N . GLY B 1 143 ? -8.805 16.625 14.992 1 83.69 143 GLY B N 1
ATOM 2328 C CA . GLY B 1 143 ? -10 16.969 14.242 1 83.69 143 GLY B CA 1
ATOM 2329 C C . GLY B 1 143 ? -11.07 15.891 14.305 1 83.69 143 GLY B C 1
ATOM 2330 O O . GLY B 1 143 ? -10.812 14.781 14.773 1 83.69 143 GLY B O 1
#

Sequence (286 aa):
MEKYAYTMQPVVVTDGQRNWTARETFNYEYFKGIYLPGSEALKTVNKRCQFFQYNTNMSSMEEFFNISKSRLEGNEDHWYIGWSNCGGKSGNMLRGHYKLPYFLPGELDHSARDWIFMGLPGPGAPMHVDFVHASSWQAQLSGMEKYAYTMQPVVVTDGQRNWTARETFNYEYFKGIYLPGSEALKTVNKRCQFFQYNTNMSSMEEFFNISKSRLEGNEDHWYIGWSNCGGKSGNMLRGHYKLPYFLPGELDHSARDWIFMGLPGPGAPMHVDFVHASSWQAQLSG

InterPro domains:
  IPR003347 JmjC domain [PS51184] (89-143)
  IPR050910 JMJD6 family arginine demethylases/lysyl-hydroxylases [PTHR12480] (2-143)

Foldseek 3Di:
DPDDDDDDDFDDDPPQWPPQQCVVQDDLVNVLVQCPPPHPNQVCQVPPKDKFWDQDPDDGPNPVNPDDPCVLQPNDHFTKMKMKQLDDDSSVVNCVRGPDPPPQPPPQPSPWIKMWMWTAPDPPGDIDIDITIDGDDDDDPDD/DPDDDDDDDFDDDPPQWPPQQCVVQDDLVNVLVQCPPPHPNQVCQVPPKDKFWDQDPDDGPNCVNPDDPCVLQPNDHFTKMKMKQLDDDSSVVNCVRGPDPPPQPPVNPSPWIKMWMWTAPDPPGDIDIDITIDGDDDDDPDD

Radius of gyration: 21.37 Å; Cα contacts (8 Å, |Δi|>4): 518; chains: 2; bounding box: 34×59×50 Å